Protein 6HKP (pdb70)

Structure (mmCIF, N/CA/C/O backbone):
data_6HKP
#
_entry.id   6HKP
#
_cell.length_a   86.020
_cell.length_b   86.020
_cell.length_c   148.508
_cell.angle_alpha   90.00
_cell.angle_beta   90.00
_cell.angle_gamma   90.00
#
_symmetry.space_group_name_H-M   'P 41 21 2'
#
loop_
_entity.id
_entity.type
_entity.pdbx_description
1 polymer 'Hypoxia-inducible factor 1-alpha inhibitor'
2 polymer 'Apoptosis-stimulating of p53 protein 2'
3 non-polymer 'SULFATE ION'
4 non-polymer GLYCEROL
5 non-polymer N-OXALYLGLYCINE
6 non-polymer 'ZINC ION'
7 water water
#
loop_
_atom_site.group_PDB
_atom_site.id
_atom_site.type_symbol
_atom_site.label_atom_id
_atom_site.label_alt_id
_atom_site.label_comp_id
_atom_site.label_asym_id
_atom_site.label_entity_id
_atom_site.label_seq_id
_atom_site.pdbx_PDB_ins_code
_atom_site.Cartn_x
_atom_site.Cartn_y
_atom_site.Cartn_z
_atom_site.occupancy
_atom_site.B_iso_or_equiv
_atom_site.auth_seq_id
_atom_site.auth_comp_id
_atom_site.auth_asym_id
_atom_site.auth_atom_id
_atom_site.pdbx_PDB_model_num
ATOM 1 N N . GLY A 1 13 ? 31.751 80.629 22.335 1.00 94.85 12 GLY A N 1
ATOM 2 C CA . GLY A 1 13 ? 30.381 80.291 22.676 1.00 96.55 12 GLY A CA 1
ATOM 3 C C . GLY A 1 13 ? 30.160 78.796 22.760 1.00 108.48 12 GLY A C 1
ATOM 4 O O . GLY A 1 13 ? 29.204 78.341 23.370 1.00 107.26 12 GLY A O 1
ATOM 5 N N . SER A 1 14 ? 31.048 78.028 22.142 1.00 127.32 13 SER A N 1
ATOM 6 C CA . SER A 1 14 ? 30.946 76.577 22.154 1.00 119.41 13 SER A CA 1
ATOM 7 C C . SER A 1 14 ? 31.085 76.043 23.562 1.00 116.07 13 SER A C 1
ATOM 8 O O . SER A 1 14 ? 30.356 75.148 23.970 1.00 112.06 13 SER A O 1
ATOM 11 N N . GLY A 1 15 ? 32.017 76.630 24.305 1.00 114.36 14 GLY A N 1
ATOM 12 C CA . GLY A 1 15 ? 32.304 76.233 25.668 1.00 114.64 14 GLY A CA 1
ATOM 13 C C . GLY A 1 15 ? 33.715 75.685 25.783 1.00 115.91 14 GLY A C 1
ATOM 14 O O . GLY A 1 15 ? 34.425 75.535 24.790 1.00 114.68 14 GLY A O 1
ATOM 15 N N . GLU A 1 16 ? 34.149 75.407 27.002 1.00 121.00 15 GLU A N 1
ATOM 16 C CA . GLU A 1 16 ? 35.481 74.857 27.179 1.00 120.04 15 GLU A CA 1
ATOM 17 C C . GLU A 1 16 ? 35.477 73.458 26.584 1.00 115.34 15 GLU A C 1
ATOM 18 O O . GLU A 1 16 ? 34.509 72.719 26.739 1.00 117.29 15 GLU A O 1
ATOM 20 N N . PRO A 1 17 ? 36.550 73.082 25.908 1.00 92.43 16 PRO A N 1
ATOM 21 C CA . PRO A 1 17 ? 36.601 71.749 25.316 1.00 88.89 16 PRO A CA 1
ATOM 22 C C . PRO A 1 17 ? 36.536 70.716 26.428 1.00 84.40 16 PRO A C 1
ATOM 23 O O . PRO A 1 17 ? 37.212 70.857 27.435 1.00 81.13 16 PRO A O 1
ATOM 27 N N . ARG A 1 18 ? 35.741 69.679 26.239 1.00 91.20 17 ARG A N 1
ATOM 28 C CA . ARG A 1 18 ? 35.600 68.655 27.259 1.00 92.78 17 ARG A CA 1
ATOM 29 C C . ARG A 1 18 ? 36.858 67.816 27.355 1.00 91.89 17 ARG A C 1
ATOM 30 O O . ARG A 1 18 ? 37.555 67.614 26.372 1.00 88.70 17 ARG A O 1
ATOM 32 N N . GLU A 1 19 ? 37.149 67.337 28.554 1.00 84.93 18 GLU A N 1
ATOM 33 C CA . GLU A 1 19 ? 38.341 66.509 28.763 1.00 91.14 18 GLU A CA 1
ATOM 34 C C . GLU A 1 19 ? 37.895 65.048 28.423 1.00 86.02 18 GLU A C 1
ATOM 35 O O . GLU A 1 19 ? 36.902 64.611 28.998 1.00 82.23 18 GLU A O 1
ATOM 41 N N . GLU A 1 20 ? 38.616 64.296 27.562 1.00 74.62 19 GLU A N 1
ATOM 42 C CA . GLU A 1 20 ? 38.219 62.897 27.200 1.00 70.68 19 GLU A CA 1
ATOM 43 C C . GLU A 1 20 ? 38.480 61.976 28.449 1.00 72.16 19 GLU A C 1
ATOM 44 O O . GLU A 1 20 ? 39.351 62.303 29.249 1.00 69.91 19 GLU A O 1
ATOM 47 N N . ALA A 1 21 ? 37.795 60.822 28.598 1.00 67.80 20 ALA A N 1
ATOM 48 C CA . ALA A 1 21 ? 37.973 59.946 29.813 1.00 69.92 20 ALA A CA 1
ATOM 49 C C . ALA A 1 21 ? 39.370 59.275 29.807 1.00 64.42 20 ALA A C 1
ATOM 50 O O . ALA A 1 21 ? 39.975 59.150 28.754 1.00 67.12 20 ALA A O 1
ATOM 52 N N . GLY A 1 22 ? 39.864 58.797 30.957 1.00 64.09 21 GLY A N 1
ATOM 53 C CA . GLY A 1 22 ? 41.185 58.200 31.044 1.00 63.37 21 GLY A CA 1
ATOM 54 C C . GLY A 1 22 ? 42.370 59.153 30.732 1.00 73.66 21 GLY A C 1
ATOM 55 O O . GLY A 1 2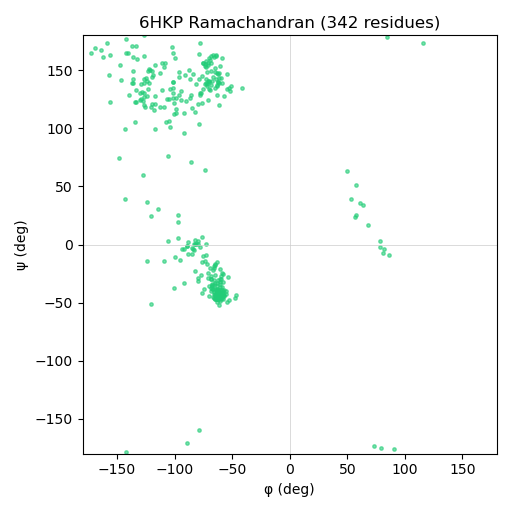2 ? 43.404 58.751 30.182 1.00 75.83 21 GLY A O 1
ATOM 56 N N . ALA A 1 23 ? 42.237 60.437 31.090 1.00 72.64 22 ALA A N 1
ATOM 57 C CA . ALA A 1 23 ? 43.276 61.439 30.870 1.00 72.98 22 ALA A CA 1
ATOM 58 C C . ALA A 1 23 ? 43.765 61.495 29.417 1.00 69.96 22 ALA A C 1
ATOM 59 O O . ALA A 1 23 ? 44.942 61.765 29.239 1.00 70.96 22 ALA A O 1
ATOM 61 N N . LEU A 1 24 ? 42.874 61.367 28.411 1.00 69.32 23 LEU A N 1
ATOM 62 C CA . LEU A 1 24 ? 43.241 61.421 26.946 1.00 74.47 23 LEU A CA 1
ATOM 63 C C . LEU A 1 24 ? 43.429 62.911 26.422 1.00 79.27 23 LEU A C 1
ATOM 64 O O . LEU A 1 24 ? 43.590 63.080 25.212 1.00 74.83 23 LEU A O 1
ATOM 69 N N . GLY A 1 25 ? 43.331 63.962 27.264 1.00 85.24 24 GLY A N 1
ATOM 70 C CA . GLY A 1 25 ? 43.524 65.339 26.860 1.00 78.25 24 GLY A CA 1
ATOM 71 C C . GLY A 1 25 ? 42.249 65.929 26.275 1.00 81.43 24 GLY A C 1
ATOM 72 O O . GLY A 1 25 ? 41.226 65.252 26.196 1.00 71.49 24 GLY A O 1
ATOM 73 N N . PRO A 1 26 ? 42.292 67.199 25.887 1.00 77.97 25 PRO A N 1
ATOM 74 C CA . PRO A 1 26 ? 41.118 67.831 25.314 1.00 72.18 25 PRO A CA 1
ATOM 75 C C . PRO A 1 26 ? 40.799 67.149 23.995 1.00 71.05 25 PRO A C 1
ATOM 76 O O . PRO A 1 26 ? 41.663 66.893 23.173 1.00 70.82 25 PRO A O 1
ATOM 80 N N . ALA A 1 27 ? 39.531 66.858 23.822 1.00 69.15 26 ALA A N 1
ATOM 81 C CA . ALA A 1 27 ? 39.045 66.261 22.585 1.00 79.25 26 ALA A CA 1
ATOM 82 C C . ALA A 1 27 ? 39.317 67.161 21.387 1.00 78.05 26 ALA A C 1
ATOM 83 O O . ALA A 1 27 ? 39.558 66.668 20.279 1.00 72.07 26 ALA A O 1
ATOM 85 N N . TRP A 1 28 ? 39.294 68.474 21.590 1.00 61.61 27 TRP A N 1
ATOM 86 C CA . TRP A 1 28 ? 39.546 69.431 20.524 1.00 59.29 27 TRP A CA 1
ATOM 87 C C . TRP A 1 28 ? 39.972 70.739 21.178 1.00 56.72 27 TRP A C 1
ATOM 88 O O . TRP A 1 28 ? 39.942 70.875 22.402 1.00 55.81 27 TRP A O 1
ATOM 99 N N . ASP A 1 29 ? 40.372 71.702 20.353 1.00 59.21 28 ASP A N 1
ATOM 100 C CA . ASP A 1 29 ? 40.711 73.021 20.865 1.00 67.88 28 ASP A CA 1
ATOM 101 C C . ASP A 1 29 ? 40.188 74.083 19.910 1.00 68.10 28 ASP A C 1
ATOM 102 O O . ASP A 1 29 ? 39.833 73.802 18.762 1.00 66.29 28 ASP A O 1
ATOM 107 N N . GLU A 1 30 ? 40.149 75.321 20.409 1.00 70.96 29 GLU A N 1
ATOM 108 C CA . GLU A 1 30 ? 39.503 76.407 19.678 1.00 71.03 29 GLU A CA 1
ATOM 109 C C . GLU A 1 30 ? 40.143 76.643 18.318 1.00 67.44 29 GLU A C 1
ATOM 110 O O . GLU A 1 30 ? 39.474 77.124 17.397 1.00 62.14 29 GLU A O 1
ATOM 113 N N . SER A 1 31 ? 41.428 76.317 18.166 1.00 63.48 30 SER A N 1
ATOM 114 C CA . SER A 1 31 ? 42.107 76.563 16.899 1.00 62.69 30 SER A CA 1
ATOM 115 C C . SER A 1 31 ? 41.503 75.755 15.761 1.00 62.74 30 SER A C 1
ATOM 116 O O . SER A 1 31 ? 41.767 76.055 14.594 1.00 61.55 30 SER A O 1
ATOM 119 N N . GLN A 1 32 ? 40.701 74.742 16.071 1.00 57.63 31 GLN A N 1
ATOM 120 C CA . GLN A 1 32 ? 40.029 73.946 15.054 1.00 53.15 31 GLN A CA 1
ATOM 121 C C . GLN A 1 32 ? 38.676 74.521 14.653 1.00 55.87 31 GLN A C 1
ATOM 122 O O . GLN A 1 32 ? 37.984 73.912 13.832 1.00 52.01 31 GLN A O 1
ATOM 128 N N . LEU A 1 33 ? 38.285 75.662 15.213 1.00 58.41 32 LEU A N 1
ATOM 129 C CA . LEU A 1 33 ? 37.012 76.300 14.908 1.00 51.71 32 LEU A CA 1
ATOM 130 C C . LEU A 1 33 ? 37.231 77.461 13.945 1.00 51.64 32 LEU A C 1
ATOM 131 O O . LEU A 1 33 ? 38.206 78.206 14.068 1.00 53.82 32 LEU A O 1
ATOM 136 N N . ARG A 1 34 ? 36.325 77.605 12.986 1.00 54.54 33 ARG A N 1
ATOM 137 C CA . ARG A 1 34 ? 36.385 78.722 12.060 1.00 54.07 33 ARG A CA 1
ATOM 138 C C . ARG A 1 34 ? 35.951 80.010 12.760 1.00 50.58 33 ARG A C 1
ATOM 139 O O . ARG A 1 34 ? 35.226 79.995 13.760 1.00 55.69 33 ARG A O 1
ATOM 147 N N . SER A 1 35 ? 36.420 81.136 12.231 1.00 50.00 34 SER A N 1
ATOM 148 C CA . SER A 1 35 ? 36.202 82.442 12.840 1.00 49.66 34 SER A CA 1
ATOM 149 C C . SER A 1 35 ? 35.080 83.170 12.107 1.00 50.98 34 SER A C 1
ATOM 150 O O . SER A 1 35 ? 35.097 83.257 10.875 1.00 57.95 34 SER A O 1
ATOM 152 N N . TYR A 1 36 ? 34.115 83.694 12.863 1.00 54.41 35 TYR A N 1
ATOM 153 C CA . TYR A 1 36 ? 32.943 84.345 12.292 1.00 51.54 35 TYR A CA 1
ATOM 154 C C . TYR A 1 36 ? 32.687 85.666 13.005 1.00 56.29 35 TYR A C 1
ATOM 155 O O . TYR A 1 36 ? 33.305 85.985 14.024 1.00 56.68 35 TYR A O 1
ATOM 164 N N . SER A 1 37 ? 31.757 86.443 12.453 1.00 56.56 36 SER A N 1
ATOM 165 C CA . SER A 1 37 ? 31.572 87.836 12.843 1.00 60.58 36 SER A CA 1
ATOM 166 C C . SER A 1 37 ? 30.553 88.034 13.956 1.00 54.08 36 SER A C 1
ATOM 167 O O . SER A 1 37 ? 30.367 89.166 14.407 1.00 58.52 36 SER A O 1
ATOM 170 N N . PHE A 1 38 ? 29.887 86.982 14.408 1.00 47.49 37 PHE A N 1
ATOM 171 C CA . PHE A 1 38 ? 28.785 87.138 15.342 1.00 44.50 37 PHE A CA 1
ATOM 172 C C . PHE A 1 38 ? 29.093 86.460 16.670 1.00 54.73 37 PHE A C 1
ATOM 173 O O . PHE A 1 38 ? 29.875 85.509 16.720 1.00 53.17 37 PHE A O 1
ATOM 181 N N . PRO A 1 39 ? 28.486 86.918 17.758 1.00 50.13 38 PRO A N 1
ATOM 182 C CA . PRO A 1 39 ? 28.642 86.231 19.042 1.00 47.10 38 PRO A CA 1
ATOM 183 C C . PRO A 1 39 ? 27.745 85.003 19.118 1.00 47.47 38 PRO A C 1
ATOM 184 O O . PRO A 1 39 ? 26.813 84.824 18.329 1.00 45.71 38 PRO A O 1
ATOM 188 N N . THR A 1 40 ? 28.055 84.142 20.089 1.00 52.59 39 THR A N 1
ATOM 189 C CA . THR A 1 40 ? 27.235 82.978 20.381 1.00 46.62 39 THR A CA 1
ATOM 190 C C . THR A 1 40 ? 27.206 82.757 21.884 1.00 48.90 39 THR A C 1
ATOM 191 O O . THR A 1 40 ? 28.002 83.324 22.638 1.00 48.73 39 THR A O 1
ATOM 195 N N . ARG A 1 41 ? 26.265 81.932 22.308 1.00 46.92 40 ARG A N 1
ATOM 196 C CA . ARG A 1 41 ? 26.232 81.411 23.662 1.00 43.98 40 ARG A CA 1
ATOM 197 C C . ARG A 1 41 ? 26.007 79.912 23.574 1.00 43.20 40 ARG A C 1
ATOM 198 O O . ARG A 1 41 ? 25.541 79.411 22.547 1.00 41.55 40 ARG A O 1
ATOM 206 N N . PRO A 1 42 ? 26.346 79.166 24.620 1.00 44.36 41 PRO A N 1
ATOM 207 C CA . PRO A 1 42 ? 26.393 77.706 24.481 1.00 43.86 41 PRO A CA 1
ATOM 208 C C . PRO A 1 42 ? 25.021 77.060 24.533 1.00 43.60 41 PRO A C 1
ATOM 209 O O . PRO A 1 42 ? 24.142 77.470 25.293 1.00 47.56 41 PRO A O 1
ATOM 213 N N . ILE A 1 43 ? 24.850 76.027 23.719 1.00 40.94 42 ILE A N 1
ATOM 214 C CA . ILE A 1 43 ? 23.699 75.130 23.885 1.00 40.34 42 ILE A CA 1
ATOM 215 C C . ILE A 1 43 ? 23.917 74.285 25.134 1.00 49.37 42 ILE A C 1
ATOM 216 O O . ILE A 1 43 ? 25.034 73.777 25.341 1.00 46.81 42 ILE A O 1
ATOM 221 N N . PRO A 1 44 ? 22.900 74.115 25.948 1.00 46.24 43 PRO A N 1
ATOM 222 C CA . PRO A 1 44 ? 23.078 73.343 27.169 1.00 42.66 43 PRO A CA 1
ATOM 223 C C . PRO A 1 44 ? 23.468 71.848 26.876 1.00 43.93 43 PRO A C 1
ATOM 224 O O . PRO A 1 44 ? 22.796 71.332 25.993 1.00 42.42 43 PRO A O 1
ATOM 228 N N . ARG A 1 45 ? 24.376 71.234 27.628 1.00 43.09 44 ARG A N 1
ATOM 229 C CA . ARG A 1 45 ? 24.698 69.822 27.489 1.00 43.96 44 ARG A CA 1
ATOM 230 C C . ARG A 1 45 ? 24.109 69.213 28.750 1.00 47.68 44 ARG A C 1
ATOM 231 O O . ARG A 1 45 ? 24.527 69.532 29.845 1.00 45.41 44 ARG A O 1
ATOM 239 N N . LEU A 1 46 ? 23.156 68.317 28.580 1.00 41.92 45 LEU A N 1
ATOM 240 C CA . LEU A 1 46 ? 22.415 67.687 29.695 1.00 42.07 45 LEU A CA 1
ATOM 241 C C . LEU A 1 46 ? 22.225 66.176 29.539 1.00 42.48 45 LEU A C 1
ATOM 242 O O . LEU A 1 46 ? 22.380 65.625 28.469 1.00 40.39 45 LEU A O 1
ATOM 247 N N . SER A 1 47 ? 21.931 65.551 30.654 1.00 42.78 46 SER A N 1
ATOM 248 C CA . SER A 1 47 ? 21.531 64.153 30.634 1.00 46.64 46 SER A CA 1
ATOM 249 C C . SER A 1 47 ? 20.093 64.016 30.159 1.00 46.31 46 SER A C 1
ATOM 250 O O . SER A 1 47 ? 19.241 64.855 30.464 1.00 48.03 46 SER A O 1
ATOM 253 N N . GLN A 1 48 ? 19.816 62.938 29.424 1.00 52.80 47 GLN A N 1
ATOM 254 C CA . GLN A 1 48 ? 18.448 62.683 28.992 1.00 48.54 47 GLN A CA 1
ATOM 255 C C . GLN A 1 48 ? 17.510 62.507 30.179 1.00 47.62 47 GLN A C 1
ATOM 256 O O . GLN A 1 48 ? 16.298 62.694 30.031 1.00 57.00 47 GLN A O 1
ATOM 262 N N . SER A 1 49 ? 18.045 62.179 31.354 1.00 47.90 48 SER A N 1
ATOM 263 C CA . SER A 1 49 ? 17.240 62.074 32.565 1.00 51.29 48 SER A CA 1
ATOM 264 C C . SER A 1 49 ? 17.018 63.415 33.244 1.00 55.09 48 SER A C 1
ATOM 265 O O . SER A 1 49 ? 16.288 63.475 34.240 1.00 57.09 48 SER A O 1
ATOM 268 N N . ASP A 1 50 ? 17.630 64.480 32.749 1.00 54.46 49 ASP A N 1
ATOM 269 C CA . ASP A 1 50 ? 17.491 65.783 33.382 1.00 54.09 49 ASP A CA 1
ATOM 270 C C . ASP A 1 50 ? 16.166 66.415 32.968 1.00 54.27 49 ASP A C 1
ATOM 271 O O . ASP A 1 50 ? 15.944 66.622 31.771 1.00 53.89 49 ASP A O 1
ATOM 276 N N . PRO A 1 51 ? 15.271 66.747 33.906 1.00 52.74 50 PRO A N 1
ATOM 277 C CA . PRO A 1 51 ? 13.982 67.333 33.498 1.00 55.78 50 PRO A CA 1
ATOM 278 C C . PRO A 1 51 ? 14.129 68.617 32.707 1.00 51.69 50 PRO A C 1
ATOM 279 O O . PRO A 1 51 ? 13.225 68.954 31.931 1.00 56.41 50 PRO A O 1
ATOM 283 N N . ARG A 1 52 ? 15.237 69.343 32.870 1.00 53.32 51 ARG A N 1
ATOM 284 C CA . ARG A 1 52 ? 15.472 70.522 32.047 1.00 54.13 51 ARG A CA 1
ATOM 285 C C . ARG A 1 52 ? 15.610 70.145 30.580 1.00 54.03 51 ARG A C 1
ATOM 286 O O . ARG A 1 52 ? 15.196 70.908 29.700 1.00 46.49 51 ARG A O 1
ATOM 294 N N . ALA A 1 53 ? 16.174 68.970 30.291 1.00 45.98 52 ALA A N 1
ATOM 295 C CA . ALA A 1 53 ? 16.299 68.543 28.901 1.00 40.08 52 ALA A CA 1
ATOM 296 C C . ALA A 1 53 ? 14.931 68.317 28.271 1.00 51.42 52 ALA A C 1
ATOM 297 O O . ALA A 1 53 ? 14.688 68.747 27.140 1.00 45.84 52 ALA A O 1
ATOM 299 N N . GLU A 1 54 ? 14.093 67.612 29.011 1.00 47.59 53 GLU A N 1
ATOM 300 C CA . GLU A 1 54 ? 12.705 67.389 28.571 1.00 55.92 53 GLU A CA 1
ATOM 301 C C . GLU A 1 54 ? 12.002 68.792 28.457 1.00 46.86 53 GLU A C 1
ATOM 302 O O . GLU A 1 54 ? 11.216 69.003 27.557 1.00 55.75 53 GLU A O 1
ATOM 308 N N . GLU A 1 55 ? 12.208 69.720 29.404 1.00 49.73 54 GLU A N 1
ATOM 309 C CA . GLU A 1 55 ? 11.579 71.073 29.252 1.00 57.96 54 GLU A CA 1
ATOM 310 C C . GLU A 1 55 ? 12.077 71.751 27.905 1.00 58.82 54 GLU A C 1
ATOM 311 O O . GLU A 1 55 ? 11.270 72.292 27.145 1.00 53.22 54 GLU A O 1
ATOM 317 N N . LEU A 1 56 ? 13.388 71.720 27.594 1.00 51.72 55 LEU A N 1
ATOM 318 C CA . LEU A 1 56 ? 13.879 72.369 26.326 1.00 47.56 55 LEU A CA 1
ATOM 319 C C . LEU A 1 56 ? 13.256 71.668 25.044 1.00 43.36 55 LEU A C 1
ATOM 320 O O . LEU A 1 56 ? 12.755 72.332 24.131 1.00 46.31 55 LEU A O 1
ATOM 325 N N . ILE A 1 57 ? 13.264 70.327 24.978 1.00 44.98 56 ILE A N 1
ATOM 326 C CA . ILE A 1 57 ? 12.695 69.635 23.771 1.00 44.55 56 ILE A CA 1
ATOM 327 C C . ILE A 1 57 ? 11.151 69.976 23.664 1.00 52.18 56 ILE A C 1
ATOM 328 O O . ILE A 1 57 ? 10.631 70.272 22.591 1.00 47.33 56 ILE A O 1
ATOM 333 N N . GLU A 1 58 ? 10.407 69.931 24.780 1.00 49.84 57 GLU A N 1
ATOM 334 C CA . GLU A 1 58 ? 8.953 70.311 24.762 1.00 53.17 57 GLU A CA 1
ATOM 335 C C . GLU A 1 58 ? 8.752 71.800 24.245 1.00 53.46 57 GLU A C 1
ATOM 336 O O . GLU A 1 58 ? 7.796 72.055 23.497 1.00 53.02 57 GLU A O 1
ATOM 342 N N . ASN A 1 59 ? 9.629 72.753 24.640 1.00 49.31 58 ASN A N 1
ATOM 343 C CA . ASN A 1 59 ? 9.557 74.194 24.212 1.00 45.46 58 ASN A CA 1
ATOM 344 C C . ASN A 1 59 ? 10.205 74.364 22.829 1.00 40.26 58 ASN A C 1
ATOM 345 O O . ASN A 1 59 ? 10.375 75.478 22.373 1.00 44.53 58 ASN A O 1
ATOM 350 N N . GLU A 1 60 ? 10.644 73.278 22.202 1.00 42.48 59 GLU A N 1
ATOM 351 C CA . GLU A 1 60 ? 11.267 73.390 20.886 1.00 45.58 59 GLU A CA 1
ATOM 352 C C . GLU A 1 60 ? 12.468 74.329 20.933 1.00 42.57 59 GLU A C 1
ATOM 353 O O . GLU A 1 60 ? 12.601 75.267 20.142 1.00 42.26 59 GLU A O 1
ATOM 359 N N . GLU A 1 61 ? 13.347 74.069 21.895 1.00 40.39 60 GLU A N 1
ATOM 360 C CA . GLU A 1 61 ? 14.638 74.723 21.988 1.00 41.26 60 GLU A CA 1
ATOM 361 C C . GLU A 1 61 ? 15.739 73.677 21.943 1.00 41.80 60 GLU A C 1
ATOM 362 O O . GLU A 1 61 ? 15.544 72.552 22.408 1.00 39.13 60 GLU A O 1
ATOM 368 N N . PRO A 1 62 ? 16.909 74.020 21.417 1.00 39.75 61 PRO A N 1
ATOM 369 C CA . PRO A 1 62 ? 17.960 73.011 21.258 1.00 36.08 61 PRO A CA 1
ATOM 370 C C . PRO A 1 62 ? 18.598 72.595 22.576 1.00 36.05 61 PRO A C 1
ATOM 371 O O . PRO A 1 62 ? 18.657 73.351 23.552 1.00 34.50 61 PRO A O 1
ATOM 375 N N . VAL A 1 63 ? 19.093 71.361 22.580 1.00 37.55 62 VAL A N 1
ATOM 376 C CA . VAL A 1 63 ? 19.784 70.795 23.727 1.00 39.81 62 VAL A CA 1
ATOM 377 C C . VAL A 1 63 ? 20.675 69.674 23.211 1.00 35.96 62 VAL A C 1
ATOM 378 O O . VAL A 1 63 ? 20.331 68.985 22.246 1.00 37.14 62 VAL A O 1
ATOM 382 N N . VAL A 1 64 ? 21.833 69.507 23.846 1.00 36.54 63 VAL A N 1
ATOM 383 C CA . VAL A 1 64 ? 22.702 68.367 23.581 1.00 40.24 63 VAL A CA 1
ATOM 384 C C . VAL A 1 64 ? 22.484 67.358 24.699 1.00 34.65 63 VAL A C 1
ATOM 385 O O . VAL A 1 64 ? 22.676 67.674 25.879 1.00 37.15 63 VAL A O 1
ATOM 389 N N . LEU A 1 65 ? 22.075 66.151 24.318 1.00 39.62 64 LEU A N 1
ATOM 390 C CA . LEU A 1 65 ? 21.905 65.036 25.235 1.00 42.03 64 LEU A CA 1
ATOM 391 C C . LEU A 1 65 ? 23.140 64.155 25.156 1.00 38.37 64 LEU A C 1
ATOM 392 O O . LEU A 1 65 ? 23.527 63.723 24.066 1.00 38.52 64 LEU A O 1
ATOM 397 N N . THR A 1 66 ? 23.753 63.894 26.305 1.00 42.44 65 THR A N 1
ATOM 398 C CA . THR A 1 66 ? 25.060 63.265 26.355 1.00 42.13 65 THR A CA 1
ATOM 399 C C . THR A 1 66 ? 25.006 61.759 26.553 1.00 38.62 65 THR A C 1
ATOM 400 O O . THR A 1 66 ? 26.029 61.105 26.361 1.00 38.90 65 THR A O 1
ATOM 404 N N . ASP A 1 67 ? 23.857 61.199 26.929 1.00 36.55 66 ASP A N 1
ATOM 405 C CA . ASP A 1 67 ? 23.798 59.814 27.392 1.00 36.06 66 ASP A CA 1
ATOM 406 C C . ASP A 1 67 ? 22.530 59.120 26.923 1.00 41.19 66 ASP A C 1
ATOM 407 O O . ASP A 1 67 ? 21.921 58.345 27.668 1.00 46.15 66 ASP A O 1
ATOM 412 N N . THR A 1 68 ? 22.105 59.379 25.686 1.00 35.34 67 THR A N 1
ATOM 413 C CA . THR A 1 68 ? 20.924 58.695 25.169 1.00 38.11 67 THR A CA 1
ATOM 414 C C . THR A 1 68 ? 21.230 57.265 24.752 1.00 38.51 67 THR A C 1
ATOM 415 O O . THR A 1 68 ? 20.319 56.428 24.735 1.00 41.12 67 THR A O 1
ATOM 419 N N . ASN A 1 69 ? 22.479 56.967 24.390 1.00 37.42 68 ASN A N 1
ATOM 420 C CA . ASN A 1 69 ? 22.815 55.696 23.744 1.00 40.99 68 ASN A CA 1
ATOM 421 C C . ASN A 1 69 ? 22.016 55.496 22.463 1.00 43.09 68 ASN A C 1
ATOM 422 O O . ASN A 1 69 ? 21.782 54.366 22.029 1.00 39.72 68 ASN A O 1
ATOM 427 N N . LEU A 1 70 ? 21.592 56.600 21.847 1.00 40.19 69 LEU A N 1
ATOM 428 C CA . LEU A 1 70 ? 20.704 56.524 20.688 1.00 33.91 69 LEU A CA 1
ATOM 429 C C . LEU A 1 70 ? 21.313 55.696 19.566 1.00 39.60 69 LEU A C 1
ATOM 430 O O . LEU A 1 70 ? 20.623 54.876 18.947 1.00 40.55 69 LEU A O 1
ATOM 435 N N . VAL A 1 71 ? 22.603 55.886 19.289 1.00 34.38 70 VAL A N 1
ATOM 436 C CA . VAL A 1 71 ? 23.253 55.136 18.215 1.00 40.67 70 VAL A CA 1
ATOM 437 C C . VAL A 1 71 ? 24.463 54.405 18.775 1.00 39.73 70 VAL A C 1
ATOM 438 O O . VAL A 1 71 ? 25.491 54.265 18.101 1.00 40.74 70 VAL A O 1
ATOM 442 N N . TYR A 1 72 ? 24.340 53.914 20.005 1.00 37.77 71 TYR A N 1
ATOM 443 C CA . TYR A 1 72 ? 25.461 53.234 20.649 1.00 38.12 71 TYR A CA 1
ATOM 444 C C . TYR A 1 72 ? 26.120 52.192 19.751 1.00 42.03 71 TYR A C 1
ATOM 445 O O . TYR A 1 72 ? 27.358 52.178 19.673 1.00 39.16 71 TYR A O 1
ATOM 454 N N . PRO A 1 73 ? 25.388 51.318 19.050 1.00 43.49 72 PRO A N 1
ATOM 455 C CA . PRO A 1 73 ? 26.062 50.298 18.222 1.00 49.40 72 PRO A CA 1
ATOM 456 C C . PRO A 1 73 ? 26.844 50.870 17.049 1.00 48.37 72 PRO A C 1
ATOM 457 O O . PRO A 1 73 ? 27.716 50.176 16.514 1.00 48.87 72 PRO A O 1
ATOM 461 N N . ALA A 1 74 ? 26.553 52.093 16.619 1.00 46.78 73 ALA A N 1
ATOM 462 C CA . ALA A 1 74 ? 27.259 52.711 15.507 1.00 41.23 73 ALA A CA 1
ATOM 463 C C . ALA A 1 74 ? 28.549 53.408 15.925 1.00 44.34 73 ALA A C 1
ATOM 464 O O . ALA A 1 74 ? 29.308 53.847 15.054 1.00 44.44 73 ALA A O 1
ATOM 466 N N . LEU A 1 75 ? 28.817 53.533 17.227 1.00 43.35 74 LEU A N 1
ATOM 467 C CA . LEU A 1 75 ? 30.037 54.208 17.658 1.00 41.42 74 LEU A CA 1
ATOM 468 C C . LEU A 1 75 ? 31.293 53.454 17.254 1.00 52.63 74 LEU A C 1
ATOM 469 O O . LEU A 1 75 ? 32.375 54.049 17.244 1.00 45.05 74 LEU A O 1
ATOM 474 N N . LYS A 1 76 ? 31.180 52.168 16.923 1.00 54.24 75 LYS A N 1
ATOM 475 C CA . LYS A 1 76 ? 32.307 51.431 16.367 1.00 45.61 75 LYS A CA 1
ATOM 476 C C . LYS A 1 76 ? 32.463 51.631 14.865 1.00 46.80 75 LYS A C 1
ATOM 477 O O . LYS A 1 76 ? 33.384 51.056 14.276 1.00 50.44 75 LYS A O 1
ATOM 483 N N . TRP A 1 77 ? 31.600 52.422 14.234 1.00 50.73 76 TRP A N 1
ATOM 484 C CA . TRP A 1 77 ? 31.670 52.599 12.791 1.00 53.25 76 TRP A CA 1
ATOM 485 C C . TRP A 1 77 ? 32.910 53.391 12.400 1.00 60.21 76 TRP A C 1
ATOM 486 O O . TRP A 1 77 ? 33.217 54.430 12.993 1.00 58.95 76 TRP A O 1
ATOM 497 N N . ASP A 1 78 ? 33.618 52.887 11.394 1.00 63.60 77 ASP A N 1
ATOM 498 C CA . ASP A 1 78 ? 34.633 53.636 10.674 1.00 58.90 77 ASP A CA 1
ATOM 499 C C . ASP A 1 78 ? 34.527 53.240 9.207 1.00 55.85 77 ASP A C 1
ATOM 500 O O . ASP A 1 78 ? 33.658 52.453 8.821 1.00 62.02 77 ASP A O 1
ATOM 505 N N . LEU A 1 79 ? 35.408 53.796 8.374 1.00 62.39 78 LEU A N 1
ATOM 506 C CA . LEU A 1 79 ? 35.303 53.549 6.938 1.00 55.65 78 LEU A CA 1
ATOM 507 C C . LEU A 1 79 ? 35.519 52.077 6.612 1.00 60.20 78 LEU A C 1
ATOM 508 O O . LEU A 1 79 ? 34.838 51.521 5.742 1.00 59.38 78 LEU A O 1
ATOM 513 N N . GLU A 1 80 ? 36.456 51.422 7.298 1.00 65.19 79 GLU A N 1
ATOM 514 C CA . GLU A 1 80 ? 36.700 50.007 7.035 1.00 67.25 79 GLU A CA 1
ATOM 515 C C . GLU A 1 80 ? 35.458 49.176 7.335 1.00 61.43 79 GLU A C 1
ATOM 516 O O . GLU A 1 80 ? 35.009 48.380 6.502 1.00 65.67 79 GLU A O 1
ATOM 522 N N . TYR A 1 81 ? 34.895 49.344 8.531 1.00 62.61 80 TYR A N 1
ATOM 523 C CA . TYR A 1 81 ? 33.714 48.583 8.922 1.00 60.05 80 TYR A CA 1
ATOM 524 C C . TYR A 1 81 ? 32.547 48.848 7.977 1.00 57.21 80 TYR A C 1
ATOM 525 O O . TYR A 1 81 ? 31.860 47.917 7.543 1.00 56.91 80 TYR A O 1
ATOM 534 N N . LEU A 1 82 ? 32.303 50.118 7.646 1.00 57.49 81 LEU A N 1
ATOM 535 C CA . LEU A 1 82 ? 31.167 50.451 6.791 1.00 53.29 81 LEU A CA 1
ATOM 536 C C . LEU A 1 82 ? 31.331 49.851 5.398 1.00 58.23 81 LEU A C 1
ATOM 537 O O . LEU A 1 82 ? 30.400 49.244 4.856 1.00 58.62 81 LEU A O 1
ATOM 542 N N . GLN A 1 83 ? 32.511 50.012 4.799 1.00 59.50 82 GLN A N 1
ATOM 543 C CA . GLN A 1 83 ? 32.750 49.436 3.478 1.00 62.89 82 GLN A CA 1
ATOM 544 C C . GLN A 1 83 ? 32.529 47.931 3.486 1.00 65.61 82 GLN A C 1
ATOM 545 O O . GLN A 1 83 ? 31.981 47.371 2.531 1.00 67.32 82 GLN A O 1
ATOM 551 N N . GLU A 1 84 ? 32.943 47.260 4.558 1.00 73.20 83 GLU A N 1
ATOM 552 C CA . GLU A 1 84 ? 32.777 45.814 4.638 1.00 66.31 83 GLU A CA 1
ATOM 553 C C . GLU A 1 84 ? 31.311 45.413 4.751 1.00 62.47 83 GLU A C 1
ATOM 554 O O . GLU A 1 84 ? 30.933 44.335 4.279 1.00 65.91 83 GLU A O 1
ATOM 560 N N . ASN A 1 85 ? 30.470 46.261 5.357 1.00 65.48 84 ASN A N 1
ATOM 561 C CA . ASN A 1 85 ? 29.141 45.839 5.778 1.00 55.46 84 ASN A CA 1
ATOM 562 C C . ASN A 1 85 ? 27.982 46.660 5.236 1.00 63.79 84 ASN A C 1
ATOM 563 O O . ASN A 1 85 ? 26.836 46.208 5.345 1.00 60.59 84 ASN A O 1
ATOM 568 N N . ILE A 1 86 ? 28.219 47.848 4.672 1.00 56.65 85 ILE A N 1
ATOM 569 C CA . ILE A 1 86 ? 27.095 48.722 4.333 1.00 57.74 85 ILE A CA 1
ATOM 570 C C . ILE A 1 86 ? 26.412 48.323 3.038 1.00 64.32 85 ILE A C 1
ATOM 571 O O . ILE A 1 86 ? 25.447 48.984 2.629 1.00 76.75 85 ILE A O 1
ATOM 576 N N . GLY A 1 87 ? 26.871 47.270 2.379 1.00 66.08 86 GLY A N 1
ATOM 577 C CA . GLY A 1 87 ? 26.213 46.800 1.178 1.00 68.45 86 GLY A CA 1
ATOM 578 C C . GLY A 1 87 ? 26.774 47.429 -0.079 1.00 67.23 86 GLY A C 1
ATOM 579 O O . GLY A 1 87 ? 27.737 48.204 -0.067 1.00 63.39 86 GLY A O 1
ATOM 580 N N . ASN A 1 88 ? 26.133 47.089 -1.196 1.00 65.04 87 ASN A N 1
ATOM 581 C CA . ASN A 1 88 ? 26.582 47.512 -2.516 1.00 69.40 87 ASN A CA 1
ATOM 582 C C . ASN A 1 88 ? 25.580 48.451 -3.180 1.00 69.50 87 ASN A C 1
ATOM 583 O O . ASN A 1 88 ? 25.455 48.472 -4.405 1.00 71.78 87 ASN A O 1
ATOM 588 N N . GLY A 1 89 ? 24.853 49.224 -2.382 1.00 64.48 88 GLY A N 1
ATOM 589 C CA . GLY A 1 89 ? 23.974 50.236 -2.924 1.00 70.18 88 GLY A CA 1
ATOM 590 C C . GLY A 1 89 ? 24.733 51.477 -3.356 1.00 71.09 88 GLY A C 1
ATOM 591 O O . GLY A 1 89 ? 25.935 51.616 -3.132 1.00 71.28 88 GLY A O 1
ATOM 592 N N . ASP A 1 90 ? 24.004 52.390 -3.992 1.00 67.35 89 ASP A N 1
ATOM 593 C CA . ASP A 1 90 ? 24.563 53.661 -4.431 1.00 70.72 89 ASP A CA 1
ATOM 594 C C . ASP A 1 90 ? 24.482 54.684 -3.305 1.00 66.82 89 ASP A C 1
ATOM 595 O O . ASP A 1 90 ? 23.506 54.719 -2.549 1.00 67.94 89 ASP A O 1
ATOM 600 N N . PHE A 1 91 ? 25.515 55.517 -3.201 1.00 60.60 90 PHE A N 1
ATOM 601 C CA . PHE A 1 91 ? 25.591 56.570 -2.196 1.00 56.84 90 PHE A CA 1
ATOM 602 C C . PHE A 1 91 ? 25.772 57.911 -2.889 1.00 60.03 90 PHE A C 1
ATOM 603 O O . PHE A 1 91 ? 26.601 58.038 -3.798 1.00 56.32 90 PHE A O 1
ATOM 611 N N . SER A 1 92 ? 24.994 58.904 -2.467 1.00 58.23 91 SER A N 1
ATOM 612 C CA . SER A 1 92 ? 25.144 60.259 -2.980 1.00 62.58 91 SER A CA 1
ATOM 613 C C . SER A 1 92 ? 26.373 60.892 -2.341 1.00 53.81 91 SER A C 1
ATOM 614 O O . SER A 1 92 ? 26.471 60.964 -1.113 1.00 53.01 91 SER A O 1
ATOM 617 N N . VAL A 1 93 ? 27.313 61.307 -3.174 1.00 57.07 92 VAL A N 1
ATOM 618 C CA . VAL A 1 93 ? 28.517 61.953 -2.708 1.00 55.45 92 VAL A CA 1
ATOM 619 C C . VAL A 1 93 ? 28.654 63.299 -3.388 1.00 67.75 92 VAL A C 1
ATOM 620 O O . VAL A 1 93 ? 28.635 63.392 -4.608 1.00 64.85 92 VAL A O 1
ATOM 624 N N . TYR A 1 94 ? 28.836 64.335 -2.587 1.00 64.25 93 TYR A N 1
ATOM 625 C CA . TYR A 1 94 ? 28.963 65.681 -3.099 1.00 63.28 93 TYR A CA 1
ATOM 626 C C . TYR A 1 94 ? 30.415 66.094 -3.114 1.00 64.48 93 TYR A C 1
ATOM 627 O O . TYR A 1 94 ? 31.173 65.759 -2.221 1.00 61.47 93 TYR A O 1
ATOM 636 N N . SER A 1 95 ? 30.805 66.781 -4.171 1.00 70.48 94 SER A N 1
ATOM 637 C CA . SER A 1 95 ? 32.176 67.199 -4.332 1.00 73.26 94 SER A CA 1
ATOM 638 C C . SER A 1 95 ? 32.241 68.689 -4.520 1.00 75.81 94 SER A C 1
ATOM 639 O O . SER A 1 95 ? 31.394 69.263 -5.179 1.00 77.81 94 SER A O 1
ATOM 642 N N . ALA A 1 96 ? 33.236 69.319 -3.919 1.00 66.15 95 ALA A N 1
ATOM 643 C CA . ALA A 1 96 ? 33.380 70.753 -4.051 1.00 67.58 95 ALA A CA 1
ATOM 644 C C . ALA A 1 96 ? 34.811 71.249 -4.028 1.00 73.57 95 ALA A C 1
ATOM 645 O O . ALA A 1 96 ? 35.699 70.617 -3.485 1.00 63.57 95 ALA A O 1
ATOM 647 N N . SER A 1 97 ? 35.007 72.398 -4.649 1.00 81.70 96 SER A N 1
ATOM 648 C CA . SER A 1 97 ? 36.280 73.088 -4.663 1.00 86.41 96 SER A CA 1
ATOM 649 C C . SER A 1 97 ? 36.530 73.726 -3.310 1.00 84.97 96 SER A C 1
ATOM 650 O O . SER A 1 97 ? 37.650 73.796 -2.837 1.00 89.83 96 SER A O 1
ATOM 653 N N . THR A 1 98 ? 35.455 74.240 -2.729 1.00 70.03 97 THR A N 1
ATOM 654 C CA . THR A 1 98 ? 35.467 74.938 -1.451 1.00 62.08 97 THR A CA 1
ATOM 655 C C . THR A 1 98 ? 34.980 74.103 -0.283 1.00 56.80 97 THR A C 1
ATOM 656 O O . THR A 1 98 ? 34.401 73.058 -0.463 1.00 60.39 97 THR A O 1
ATOM 660 N N . HIS A 1 99 ? 35.263 74.560 0.921 1.00 54.83 98 HIS A N 1
ATOM 661 C CA . HIS A 1 99 ? 34.809 73.882 2.118 1.00 56.17 98 HIS A CA 1
ATOM 662 C C . HIS A 1 99 ? 33.299 73.975 2.328 1.00 50.94 98 HIS A C 1
ATOM 663 O O . HIS A 1 99 ? 32.739 73.201 3.076 1.00 59.07 98 HIS A O 1
ATOM 670 N N . LYS A 1 100 ? 32.657 74.945 1.688 1.00 51.96 99 LYS A N 1
ATOM 671 C CA . LYS A 1 100 ? 31.228 75.194 1.851 1.00 54.42 99 LYS A CA 1
ATOM 672 C C . LYS A 1 100 ? 30.427 74.296 0.912 1.00 58.25 99 LYS A C 1
ATOM 673 O O . LYS A 1 100 ? 30.543 74.412 -0.313 1.00 60.75 99 LYS A O 1
ATOM 679 N N . PHE A 1 101 ? 29.608 73.417 1.489 1.00 49.80 100 PHE A N 1
ATOM 680 C CA . PHE A 1 101 ? 28.747 72.494 0.746 1.00 55.22 100 PHE A CA 1
ATOM 681 C C . PHE A 1 101 ? 27.304 72.986 0.838 1.00 62.30 100 PHE A C 1
ATOM 682 O O . PHE A 1 101 ? 26.479 72.438 1.575 1.00 52.91 100 PHE A O 1
ATOM 690 N N . LEU A 1 102 ? 26.999 74.021 0.065 1.00 49.94 101 LEU A N 1
ATOM 691 C CA . LEU A 1 102 ? 25.654 74.587 0.024 1.00 57.35 101 LEU A CA 1
ATOM 692 C C . LEU A 1 102 ? 24.701 73.625 -0.679 1.00 53.63 101 LEU A C 1
ATOM 693 O O . LEU A 1 102 ? 24.939 73.228 -1.826 1.00 54.22 101 LEU A O 1
ATOM 698 N N . TYR A 1 103 ? 23.616 73.259 0.001 1.00 64.14 102 TYR A N 1
ATOM 699 C CA . TYR A 1 103 ? 22.633 72.357 -0.586 1.00 61.69 102 TYR A CA 1
ATOM 700 C C . TYR A 1 103 ? 21.831 73.072 -1.669 1.00 65.50 102 TYR A C 1
ATOM 701 O O . TYR A 1 103 ? 21.513 74.260 -1.546 1.00 57.22 102 TYR A O 1
ATOM 710 N N . TYR A 1 104 ? 21.510 72.342 -2.742 1.00 61.43 103 TYR A N 1
ATOM 711 C CA . TYR A 1 104 ? 20.653 72.855 -3.802 1.00 66.03 103 TYR A CA 1
ATOM 712 C C . TYR A 1 104 ? 19.651 71.784 -4.210 1.00 64.60 103 TYR A C 1
ATOM 713 O O . TYR A 1 104 ? 19.976 70.595 -4.257 1.00 56.24 103 TYR A O 1
ATOM 722 N N . ASP A 1 105 ? 18.433 72.224 -4.503 1.00 50.63 104 ASP A N 1
ATOM 723 C CA . ASP A 1 105 ? 17.335 71.344 -4.884 1.00 50.44 104 ASP A CA 1
ATOM 724 C C . ASP A 1 105 ? 17.331 71.230 -6.401 1.00 59.79 104 ASP A C 1
ATOM 725 O O . ASP A 1 105 ? 17.057 72.206 -7.105 1.00 52.50 104 ASP A O 1
ATOM 730 N N . GLU A 1 106 ? 17.628 70.034 -6.909 1.00 53.04 105 GLU A N 1
ATOM 731 C CA . GLU A 1 106 ? 17.798 69.873 -8.346 1.00 54.84 105 GLU A CA 1
ATOM 732 C C . GLU A 1 106 ? 16.483 70.058 -9.095 1.00 52.58 105 GLU A C 1
ATOM 733 O O . GLU A 1 106 ? 16.493 70.462 -10.263 1.00 58.37 105 GLU A O 1
ATOM 739 N N . LYS A 1 107 ? 15.345 69.788 -8.446 1.00 56.49 106 LYS A N 1
ATOM 740 C CA . LYS A 1 107 ? 14.057 69.976 -9.115 1.00 55.89 106 LYS A CA 1
ATOM 741 C C . LYS A 1 107 ? 13.798 71.442 -9.441 1.00 58.23 106 LYS A C 1
ATOM 742 O O . LYS A 1 107 ? 13.133 71.747 -10.438 1.00 62.29 106 LYS A O 1
ATOM 746 N N . LYS A 1 108 ? 14.290 72.334 -8.593 1.00 50.97 107 LYS A N 1
ATOM 747 C CA . LYS A 1 108 ? 14.066 73.760 -8.748 1.00 52.29 107 LYS A CA 1
ATOM 748 C C . LYS A 1 108 ? 15.044 74.435 -9.680 1.00 58.87 107 LYS A C 1
ATOM 749 O O . LYS A 1 108 ? 14.924 75.610 -9.957 1.00 61.34 107 LYS A O 1
ATOM 755 N N . MET A 1 109 ? 16.001 73.680 -10.188 1.00 59.67 108 MET A N 1
ATOM 756 C CA . MET A 1 109 ? 17.015 74.217 -11.087 1.00 69.99 108 MET A CA 1
ATOM 757 C C . MET A 1 109 ? 16.460 74.767 -12.403 1.00 74.70 108 MET A C 1
ATOM 758 O O . MET A 1 109 ? 17.010 75.691 -12.969 1.00 78.58 108 MET A O 1
ATOM 763 N N . ALA A 1 110 ? 15.367 74.196 -12.889 1.00 84.84 109 ALA A N 1
ATOM 764 C CA . ALA A 1 110 ? 14.721 74.678 -14.098 1.00 85.61 109 ALA A CA 1
ATOM 765 C C . ALA A 1 110 ? 14.250 76.127 -13.939 1.00 86.96 109 ALA A C 1
ATOM 766 O O . ALA A 1 110 ? 14.350 76.913 -14.868 1.00 86.94 109 ALA A O 1
ATOM 768 N N . ASN A 1 111 ? 13.739 76.483 -12.766 1.00 85.26 110 ASN A N 1
ATOM 769 C CA . ASN A 1 111 ? 13.265 77.834 -12.524 1.00 83.60 110 ASN A CA 1
ATOM 770 C C . ASN A 1 111 ? 14.362 78.869 -12.683 1.00 77.42 110 ASN A C 1
ATOM 771 O O . ASN A 1 111 ? 14.119 79.944 -13.190 1.00 80.65 110 ASN A O 1
ATOM 776 N N . PHE A 1 112 ? 15.558 78.582 -12.194 1.00 78.13 111 PHE A N 1
ATOM 777 C CA . PHE A 1 112 ? 16.641 79.543 -12.315 1.00 80.32 111 PHE A CA 1
ATOM 778 C C . PHE A 1 112 ? 17.763 78.963 -13.166 1.00 82.20 111 PHE A C 1
ATOM 779 O O . PHE A 1 112 ? 18.614 78.248 -12.657 1.00 77.69 111 PHE A O 1
ATOM 787 N N . GLN A 1 113 ? 17.824 79.331 -14.439 1.00 90.19 112 GLN A N 1
ATOM 788 C CA . GLN A 1 113 ? 18.868 78.798 -15.307 1.00 98.73 112 GLN A CA 1
ATOM 789 C C . GLN A 1 113 ? 20.235 79.373 -14.954 1.00 102.61 112 GLN A C 1
ATOM 790 O O . GLN A 1 113 ? 21.256 78.703 -15.147 1.00 102.31 112 GLN A O 1
ATOM 793 N N . ASN A 1 114 ? 20.237 80.588 -14.433 1.00 99.91 113 ASN A N 1
ATOM 794 C CA . ASN A 1 114 ? 21.459 81.276 -14.055 1.00 99.12 113 ASN A CA 1
ATOM 795 C C . ASN A 1 114 ? 22.262 80.606 -12.939 1.00 100.45 113 ASN A C 1
ATOM 796 O O . ASN A 1 114 ? 23.483 80.671 -12.931 1.00 106.51 113 ASN A O 1
ATOM 798 N N . PHE A 1 115 ? 21.581 80.006 -11.971 1.00 88.67 114 PHE A N 1
ATOM 799 C CA . PHE A 1 115 ? 22.278 79.381 -10.861 1.00 83.92 114 PHE A CA 1
ATOM 800 C C . PHE A 1 115 ? 23.166 78.220 -11.281 1.00 85.61 114 PHE A C 1
ATOM 801 O O . PHE A 1 115 ? 22.732 77.297 -11.955 1.00 88.70 114 PHE A O 1
ATOM 809 N N . LYS A 1 116 ? 24.414 78.263 -10.850 1.00 84.46 115 LYS A N 1
ATOM 810 C CA . LYS A 1 116 ? 25.341 77.193 -11.147 1.00 82.59 115 LYS A CA 1
ATOM 811 C C . LYS A 1 116 ? 25.887 76.775 -9.809 1.00 81.48 115 LYS A C 1
ATOM 812 O O . LYS A 1 116 ? 26.509 77.567 -9.122 1.00 84.21 115 LYS A O 1
ATOM 814 N N . PRO A 1 117 ? 25.683 75.521 -9.454 1.00 82.95 116 PRO A N 1
ATOM 815 C CA . PRO A 1 117 ? 26.121 75.021 -8.151 1.00 83.90 116 PRO A CA 1
ATOM 816 C C . PRO A 1 117 ? 27.619 74.885 -7.975 1.00 81.84 116 PRO A C 1
ATOM 817 O O . PRO A 1 117 ? 28.325 74.471 -8.879 1.00 82.39 116 PRO A O 1
ATOM 821 N N . ARG A 1 118 ? 28.080 75.242 -6.788 1.00 71.72 117 ARG A N 1
ATOM 822 C CA . ARG A 1 118 ? 29.478 75.128 -6.411 1.00 77.03 117 ARG A CA 1
ATOM 823 C C . ARG A 1 118 ? 29.889 73.667 -6.250 1.00 79.31 117 ARG A C 1
ATOM 824 O O . ARG A 1 118 ? 31.019 73.296 -6.540 1.00 89.60 117 ARG A O 1
ATOM 826 N N . SER A 1 119 ? 28.976 72.851 -5.743 1.00 68.13 118 SER A N 1
ATOM 827 C CA . SER A 1 119 ? 29.255 71.446 -5.518 1.00 75.11 118 SER A CA 1
ATOM 828 C C . SER A 1 119 ? 28.509 70.549 -6.493 1.00 76.23 118 SER A C 1
ATOM 829 O O . SER A 1 119 ? 27.457 70.906 -6.995 1.00 71.18 118 SER A O 1
ATOM 832 N N . ASN A 1 120 ? 29.074 69.380 -6.761 1.00 71.80 119 ASN A N 1
ATOM 833 C CA . ASN A 1 120 ? 28.469 68.434 -7.682 1.00 69.69 119 ASN A CA 1
ATOM 834 C C . ASN A 1 120 ? 28.139 67.109 -7.015 1.00 72.69 119 ASN A C 1
ATOM 835 O O . ASN A 1 120 ? 28.849 66.652 -6.137 1.00 65.07 119 ASN A O 1
ATOM 837 N N . ARG A 1 121 ? 27.038 66.511 -7.435 1.00 70.87 120 ARG A N 1
ATOM 838 C CA . ARG A 1 121 ? 26.590 65.243 -6.875 1.00 65.31 120 ARG A CA 1
ATOM 839 C C . ARG A 1 121 ? 26.955 64.101 -7.815 1.00 60.96 120 ARG A C 1
ATOM 840 O O . ARG A 1 121 ? 26.756 64.200 -9.030 1.00 62.91 120 ARG A O 1
ATOM 848 N N . GLU A 1 122 ? 27.491 63.027 -7.249 1.00 70.40 121 GLU A N 1
ATOM 849 C CA . GLU A 1 122 ? 27.815 61.824 -8.004 1.00 68.77 121 GLU A CA 1
ATOM 850 C C . GLU A 1 122 ? 27.378 60.588 -7.230 1.00 67.11 121 GLU A C 1
ATOM 851 O O . GLU A 1 122 ? 27.575 60.513 -6.032 1.00 67.08 121 GLU A O 1
ATOM 857 N N . GLU A 1 123 ? 26.812 59.608 -7.915 1.00 74.48 122 GLU A N 1
ATOM 858 C CA . GLU A 1 123 ? 26.378 58.385 -7.265 1.00 72.04 122 GLU A CA 1
ATOM 859 C C . GLU A 1 123 ? 27.486 57.368 -7.390 1.00 73.66 122 GLU A C 1
ATOM 860 O O . GLU A 1 123 ? 28.045 57.196 -8.456 1.00 81.05 122 GLU A O 1
ATOM 866 N N . MET A 1 124 ? 27.826 56.712 -6.294 1.00 67.43 123 MET A N 1
ATOM 867 C CA . MET A 1 124 ? 28.888 55.731 -6.327 1.00 73.03 123 MET A CA 1
ATOM 868 C C . MET A 1 124 ? 28.765 54.700 -5.226 1.00 71.96 123 MET A C 1
ATOM 869 O O . MET A 1 124 ? 28.005 54.873 -4.286 1.00 64.77 123 MET A O 1
ATOM 874 N N . LYS A 1 125 ? 29.476 53.594 -5.379 1.00 67.70 124 LYS A N 1
ATOM 875 C CA . LYS A 1 125 ? 29.487 52.589 -4.334 1.00 63.76 124 LYS A CA 1
ATOM 876 C C . LYS A 1 125 ? 30.367 53.061 -3.182 1.00 63.88 124 LYS A C 1
ATOM 877 O O . LYS A 1 125 ? 31.250 53.907 -3.348 1.00 69.69 124 LYS A O 1
ATOM 883 N N . PHE A 1 126 ? 30.107 52.517 -1.992 1.00 63.51 125 PHE A N 1
ATOM 884 C CA . PHE A 1 126 ? 30.816 53.002 -0.813 1.00 60.16 125 PHE A CA 1
ATOM 885 C C . PHE A 1 126 ? 32.321 52.840 -0.970 1.00 67.75 125 PHE A C 1
ATOM 886 O O . PHE A 1 126 ? 33.090 53.700 -0.530 1.00 62.30 125 PHE A O 1
ATOM 894 N N . HIS A 1 127 ? 32.765 51.750 -1.604 1.00 65.08 126 HIS A N 1
ATOM 895 C CA . HIS A 1 127 ? 34.201 51.544 -1.763 1.00 72.74 126 HIS A CA 1
ATOM 896 C C . HIS A 1 127 ? 34.806 52.564 -2.719 1.00 71.80 126 HIS A C 1
ATOM 897 O O . HIS A 1 127 ? 35.976 52.930 -2.565 1.00 71.81 126 HIS A O 1
ATOM 904 N N . GLU A 1 128 ? 34.031 53.051 -3.691 1.00 76.97 127 GLU A N 1
ATOM 905 C CA . GLU A 1 128 ? 34.523 54.116 -4.560 1.00 77.73 127 GLU A CA 1
ATOM 906 C C . GLU A 1 128 ? 34.710 55.411 -3.782 1.00 68.28 127 GLU A C 1
ATOM 907 O O . GLU A 1 128 ? 35.669 56.155 -4.018 1.00 72.01 127 GLU A O 1
ATOM 913 N N . PHE A 1 129 ? 33.800 55.696 -2.851 1.00 70.70 128 PHE A N 1
ATOM 914 C CA . PHE A 1 129 ? 33.936 56.879 -2.009 1.00 63.50 128 PHE A CA 1
ATOM 915 C C . PHE A 1 129 ? 35.206 56.801 -1.171 1.00 66.24 128 PHE A C 1
ATOM 916 O O . PHE A 1 129 ? 35.987 57.757 -1.112 1.00 65.23 128 PHE A O 1
ATOM 924 N N . VAL A 1 130 ? 35.441 55.655 -0.533 1.00 71.82 129 VAL A N 1
ATOM 925 C CA . VAL A 1 130 ? 36.660 55.484 0.252 1.00 76.81 129 VAL A CA 1
ATOM 926 C C . VAL A 1 130 ? 37.885 55.639 -0.640 1.00 77.91 129 VAL A C 1
ATOM 927 O O . VAL A 1 130 ? 38.913 56.187 -0.221 1.00 73.24 129 VAL A O 1
ATOM 931 N N . GLU A 1 131 ? 37.792 55.167 -1.885 1.00 77.10 130 GLU A N 1
ATOM 932 C CA . GLU A 1 131 ? 38.918 55.260 -2.809 1.00 83.65 130 GLU A CA 1
ATOM 933 C C . GLU A 1 131 ? 39.234 56.712 -3.148 1.00 79.71 130 GLU A C 1
ATOM 934 O O . GLU A 1 131 ? 40.402 57.120 -3.142 1.00 78.08 130 GLU A O 1
ATOM 940 N N . LYS A 1 132 ? 38.205 57.507 -3.450 1.00 76.09 131 LYS A N 1
ATOM 941 C CA . LYS A 1 132 ? 38.426 58.920 -3.746 1.00 77.95 131 LYS A CA 1
ATOM 942 C C . LYS A 1 132 ? 39.063 59.638 -2.562 1.00 77.58 131 LYS A C 1
ATOM 943 O O . LYS A 1 132 ? 39.971 60.457 -2.740 1.00 79.96 131 LYS A O 1
ATOM 946 N N . LEU A 1 133 ? 38.600 59.347 -1.344 1.00 77.24 132 LEU A N 1
ATOM 947 C CA . LEU A 1 133 ? 39.220 59.937 -0.161 1.00 78.28 132 LEU A CA 1
ATOM 948 C C . LEU A 1 133 ? 40.704 59.600 -0.099 1.00 82.45 132 LEU A C 1
ATOM 949 O O . LEU A 1 133 ? 41.540 60.465 0.184 1.00 79.54 132 LEU A O 1
ATOM 954 N N . GLN A 1 134 ? 41.025 58.332 -0.309 1.00 80.98 133 GLN A N 1
ATOM 955 C CA . GLN A 1 134 ? 42.413 57.919 -0.265 1.00 83.47 133 GLN A CA 1
ATOM 956 C C . GLN A 1 134 ? 43.198 58.605 -1.357 1.00 87.06 133 GLN A C 1
ATOM 957 O O . GLN A 1 134 ? 44.280 59.116 -1.117 1.00 89.98 133 GLN A O 1
ATOM 960 N N . ASP A 1 135 ? 42.627 58.660 -2.550 1.00 88.62 134 ASP A N 1
ATOM 961 C CA . ASP A 1 135 ? 43.326 59.272 -3.664 1.00 87.13 134 ASP A CA 1
ATOM 962 C C . ASP A 1 135 ? 43.590 60.737 -3.411 1.00 90.73 134 ASP A C 1
ATOM 963 O O . ASP A 1 135 ? 44.679 61.226 -3.666 1.00 95.47 134 ASP A O 1
ATOM 965 N N . ILE A 1 136 ? 42.586 61.444 -2.918 1.00 83.43 135 ILE A N 1
ATOM 966 C CA . ILE A 1 136 ? 42.758 62.854 -2.646 1.00 85.51 135 ILE A CA 1
ATOM 967 C C . ILE A 1 136 ? 43.817 63.054 -1.583 1.00 80.14 135 ILE A C 1
ATOM 968 O O . ILE A 1 136 ? 44.673 63.916 -1.699 1.00 80.50 135 ILE A O 1
ATOM 973 N N . GLN A 1 137 ? 43.761 62.237 -0.548 1.00 83.78 136 GLN A N 1
ATOM 974 C CA . GLN A 1 137 ? 44.722 62.334 0.532 1.00 88.67 136 GLN A CA 1
ATOM 975 C C . GLN A 1 137 ? 46.131 62.018 0.064 1.00 98.52 136 GLN A C 1
ATOM 976 O O . GLN A 1 137 ? 47.082 62.691 0.433 1.00 103.35 136 GLN A O 1
ATOM 978 N N . GLN A 1 138 ? 46.265 60.977 -0.741 1.00 104.08 137 GLN A N 1
ATOM 979 C CA . GLN A 1 138 ? 47.578 60.565 -1.208 1.00 104.01 137 GLN A CA 1
ATOM 980 C C . GLN A 1 138 ? 48.259 61.625 -2.045 1.00 105.09 137 GLN A C 1
ATOM 981 O O . GLN A 1 138 ? 49.444 61.869 -1.894 1.00 111.46 137 GLN A O 1
ATOM 983 N N . ARG A 1 139 ? 47.503 62.271 -2.915 1.00 101.74 138 ARG A N 1
ATOM 984 C CA . ARG A 1 139 ? 48.067 63.282 -3.792 1.00 105.56 138 ARG A CA 1
ATOM 985 C C . ARG A 1 139 ? 48.049 64.679 -3.198 1.00 105.23 138 ARG A C 1
ATOM 986 O O . ARG A 1 139 ? 48.509 65.629 -3.823 1.00 103.63 138 ARG A O 1
ATOM 994 N N . GLY A 1 140 ? 47.505 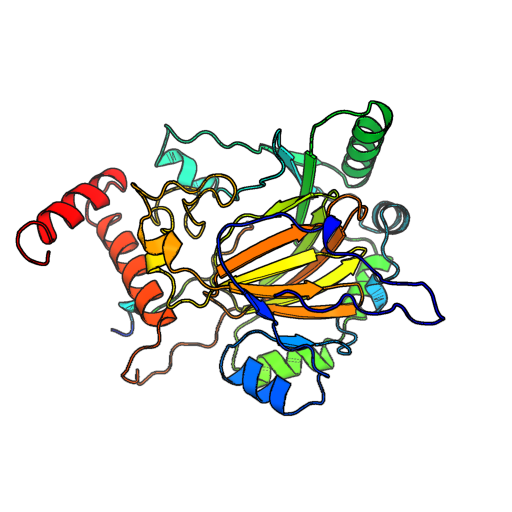64.810 -1.996 1.00 105.09 139 GLY A N 1
ATOM 995 C CA . GLY A 1 140 ? 47.395 66.105 -1.349 1.00 104.30 139 GLY A CA 1
ATOM 996 C C . GLY A 1 140 ? 46.540 67.103 -2.118 1.00 102.06 139 GLY A C 1
ATOM 997 O O . GLY A 1 140 ? 46.821 68.295 -2.120 1.00 102.52 139 GLY A O 1
ATOM 998 N N . GLY A 1 141 ? 45.485 66.604 -2.757 1.00 93.07 140 GLY A N 1
ATOM 999 C CA . GLY A 1 141 ? 44.563 67.409 -3.534 1.00 92.44 140 GLY A CA 1
ATOM 1000 C C . GLY A 1 141 ? 43.680 68.261 -2.652 1.00 87.93 140 GLY A C 1
ATOM 1001 O O . GLY A 1 141 ? 43.505 67.966 -1.477 1.00 80.34 140 GLY A O 1
ATOM 1002 N N . GLU A 1 142 ? 43.141 69.334 -3.211 1.00 99.48 141 GLU A N 1
ATOM 1003 C CA . GLU A 1 142 ? 42.284 70.225 -2.446 1.00 102.31 141 GLU A CA 1
ATOM 1004 C C . GLU A 1 142 ? 40.796 69.912 -2.543 1.00 97.39 141 GLU A C 1
ATOM 1005 O O . GLU A 1 142 ? 39.995 70.536 -1.871 1.00 97.21 141 GLU A O 1
ATOM 1011 N N . GLU A 1 143 ? 40.428 68.933 -3.356 1.00 84.83 142 GLU A N 1
ATOM 1012 C CA . GLU A 1 143 ? 39.025 68.576 -3.513 1.00 80.45 142 GLU A CA 1
ATOM 1013 C C . GLU A 1 143 ? 38.440 68.065 -2.202 1.00 77.99 142 GLU A C 1
ATOM 1014 O O . GLU A 1 143 ? 39.118 67.400 -1.435 1.00 80.45 142 GLU A O 1
ATOM 1020 N N . ARG A 1 144 ? 37.160 68.339 -1.996 1.00 65.48 143 ARG A N 1
ATOM 1021 C CA . ARG A 1 144 ? 36.460 67.923 -0.797 1.00 66.88 143 ARG A CA 1
ATOM 1022 C C . ARG A 1 144 ? 35.227 67.123 -1.147 1.00 64.01 143 ARG A C 1
ATOM 1023 O O . ARG A 1 144 ? 34.559 67.407 -2.123 1.00 63.43 143 ARG A O 1
ATOM 1031 N N . LEU A 1 145 ? 34.942 66.111 -0.341 1.00 56.92 144 LEU A N 1
ATOM 1032 C CA . LEU A 1 145 ? 33.807 65.243 -0.553 1.00 53.05 144 LEU A CA 1
ATOM 1033 C C . LEU A 1 145 ? 32.925 65.140 0.682 1.00 54.11 144 LEU A C 1
ATOM 1034 O O . LEU A 1 145 ? 33.409 65.166 1.794 1.00 46.78 144 LEU A O 1
ATOM 1039 N N . TYR A 1 146 ? 31.622 65.088 0.475 1.00 48.22 145 TYR A N 1
ATOM 1040 C CA . TYR A 1 146 ? 30.694 64.913 1.569 1.00 44.86 145 TYR A CA 1
ATOM 1041 C C . TYR A 1 146 ? 29.704 63.847 1.148 1.00 57.11 145 TYR A C 1
ATOM 1042 O O . TYR A 1 146 ? 29.017 64.007 0.160 1.00 53.87 145 TYR A O 1
ATOM 1051 N N . LEU A 1 147 ? 29.595 62.782 1.921 1.00 56.64 146 LEU A N 1
ATOM 1052 C CA . LEU A 1 147 ? 28.673 61.709 1.598 1.00 50.00 146 LEU A CA 1
ATOM 1053 C C . LEU A 1 147 ? 27.414 61.952 2.387 1.00 44.58 146 LEU A C 1
ATOM 1054 O O . LEU A 1 147 ? 27.468 62.129 3.581 1.00 46.91 146 LEU A O 1
ATOM 1059 N N . GLN A 1 148 ? 26.280 61.932 1.710 1.00 48.45 147 GLN A N 1
ATOM 1060 C CA . GLN A 1 148 ? 24.996 62.240 2.344 1.00 48.56 147 GLN A CA 1
ATOM 1061 C C . GLN A 1 148 ? 23.957 61.311 1.722 1.00 44.22 147 GLN A C 1
ATOM 1062 O O . GLN A 1 148 ? 23.453 61.578 0.628 1.00 56.33 147 GLN A O 1
ATOM 1068 N N . GLN A 1 149 ? 23.642 60.225 2.428 1.00 49.47 148 GLN A N 1
ATOM 1069 C CA . GLN A 1 149 ? 22.800 59.159 1.901 1.00 50.39 148 GLN A CA 1
ATOM 1070 C C . GLN A 1 149 ? 21.845 58.678 2.981 1.00 45.70 148 GLN A C 1
ATOM 1071 O O . GLN A 1 149 ? 22.274 58.350 4.091 1.00 50.33 148 GLN A O 1
ATOM 1077 N N . THR A 1 150 ? 20.557 58.625 2.653 1.00 43.68 149 THR A N 1
ATOM 1078 C CA . THR A 1 150 ? 19.586 58.075 3.586 1.00 54.05 149 THR A CA 1
ATOM 1079 C C . THR A 1 150 ? 19.756 56.565 3.676 1.00 52.60 149 THR A C 1
ATOM 1080 O O . THR A 1 150 ? 19.987 55.886 2.671 1.00 56.20 149 THR A O 1
ATOM 1084 N N . LEU A 1 151 ? 19.666 56.042 4.894 1.00 55.30 150 LEU A N 1
ATOM 1085 C CA . LEU A 1 151 ? 19.764 54.607 5.098 1.00 53.74 150 LEU A CA 1
ATOM 1086 C C . LEU A 1 151 ? 18.546 53.912 4.503 1.00 59.38 150 LEU A C 1
ATOM 1087 O O . LEU A 1 151 ? 17.414 54.381 4.647 1.00 54.08 150 LEU A O 1
ATOM 1092 N N . ASN A 1 152 ? 18.787 52.796 3.816 1.00 56.62 151 ASN A N 1
ATOM 1093 C CA . ASN A 1 152 ? 17.729 52.059 3.144 1.00 54.97 151 ASN A CA 1
ATOM 1094 C C . ASN A 1 152 ? 18.011 50.568 3.277 1.00 64.77 151 ASN A C 1
ATOM 1095 O O . ASN A 1 152 ? 19.034 50.152 3.830 1.00 54.93 151 ASN A O 1
ATOM 1100 N N . ASP A 1 153 ? 17.094 49.752 2.766 1.00 76.04 152 ASP A N 1
ATOM 1101 C CA . ASP A 1 153 ? 17.135 48.318 3.024 1.00 73.70 152 ASP A CA 1
ATOM 1102 C C . ASP A 1 153 ? 18.207 47.587 2.218 1.00 67.62 152 ASP A C 1
ATOM 1103 O O . ASP A 1 153 ? 18.266 46.352 2.277 1.00 66.32 152 ASP A O 1
ATOM 1108 N N . THR A 1 154 ? 19.062 48.299 1.485 1.00 64.26 153 THR A N 1
ATOM 1109 C CA . THR A 1 154 ? 20.168 47.646 0.791 1.00 63.68 153 THR A CA 1
ATOM 1110 C C . THR A 1 154 ? 21.382 47.435 1.688 1.00 67.02 153 THR A C 1
ATOM 1111 O O . THR A 1 154 ? 22.347 46.800 1.252 1.00 66.40 153 THR A O 1
ATOM 1115 N N . VAL A 1 155 ? 21.334 47.923 2.914 1.00 65.83 154 VAL A N 1
ATOM 1116 C CA . VAL A 1 155 ? 22.472 47.789 3.795 1.00 57.12 154 VAL A CA 1
ATOM 1117 C C . VAL A 1 155 ? 22.708 46.345 4.193 1.00 63.52 154 VAL A C 1
ATOM 1118 O O . VAL A 1 155 ? 21.797 45.535 4.200 1.00 64.58 154 VAL A O 1
ATOM 1122 N N . GLY A 1 156 ? 23.947 46.057 4.557 1.00 62.63 155 GLY A N 1
ATOM 1123 C CA . GLY A 1 156 ? 24.375 44.740 4.973 1.00 63.99 155 GLY A CA 1
ATOM 1124 C C . GLY A 1 156 ? 23.787 44.305 6.297 1.00 69.27 155 GLY A C 1
ATOM 1125 O O . GLY A 1 156 ? 23.326 45.110 7.092 1.00 59.40 155 GLY A O 1
ATOM 1126 N N . ARG A 1 157 ? 23.829 43.006 6.551 1.00 58.13 156 ARG A N 1
ATOM 1127 C CA . ARG A 1 157 ? 23.228 42.458 7.755 1.00 56.77 156 ARG A CA 1
ATOM 1128 C C . ARG A 1 157 ? 23.803 43.036 9.037 1.00 59.55 156 ARG A C 1
ATOM 1129 O O . ARG A 1 157 ? 23.069 43.259 9.977 1.00 63.37 156 ARG A O 1
ATOM 1131 N N . LYS A 1 158 ? 25.103 43.262 9.089 1.00 51.14 157 LYS A N 1
ATOM 1132 C CA . LYS A 1 158 ? 25.690 43.820 10.287 1.00 50.93 157 LYS A CA 1
ATOM 1133 C C . LYS A 1 158 ? 25.142 45.224 10.564 1.00 46.92 157 LYS A C 1
ATOM 1134 O O . LYS A 1 158 ? 24.858 45.567 11.700 1.00 52.92 157 LYS A O 1
ATOM 1138 N N . ILE A 1 159 ? 24.984 46.022 9.517 1.00 56.38 158 ILE A N 1
ATOM 1139 C CA . ILE A 1 159 ? 24.412 47.352 9.654 1.00 52.54 158 ILE A CA 1
ATOM 1140 C C . ILE A 1 159 ? 22.967 47.255 10.113 1.00 59.14 158 ILE A C 1
ATOM 1141 O O . ILE A 1 159 ? 22.515 48.063 10.899 1.00 52.86 158 ILE A O 1
ATOM 1146 N N . VAL A 1 160 ? 22.230 46.274 9.606 1.00 55.73 159 VAL A N 1
ATOM 1147 C CA . VAL A 1 160 ? 20.858 46.102 10.030 1.00 53.72 159 VAL A CA 1
ATOM 1148 C C . VAL A 1 160 ? 20.835 45.806 11.522 1.00 48.74 159 VAL A C 1
ATOM 1149 O O . VAL A 1 160 ? 20.032 46.365 12.242 1.00 56.11 159 VAL A O 1
ATOM 1153 N N . MET A 1 161 ? 21.721 44.935 11.990 1.00 46.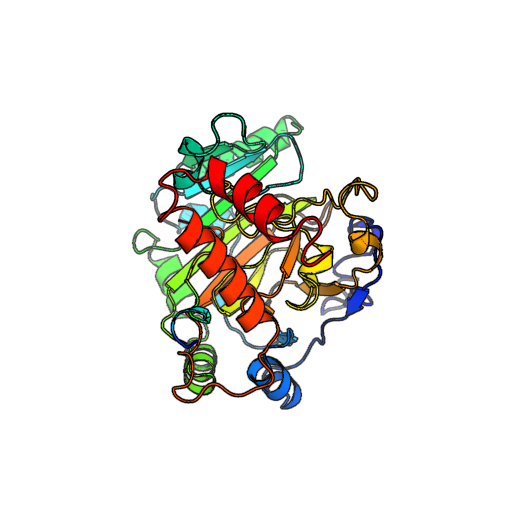71 160 MET A N 1
ATOM 1154 C CA . MET A 1 161 ? 21.814 44.662 13.421 1.00 49.04 160 MET A CA 1
ATOM 1155 C C . MET A 1 161 ? 22.153 45.926 14.205 1.00 44.00 160 MET A C 1
ATOM 1156 O O . MET A 1 161 ? 21.535 46.201 15.241 1.00 49.45 160 MET A O 1
ATOM 1161 N N . ASP A 1 162 ? 23.123 46.712 13.727 1.00 52.69 161 ASP A N 1
ATOM 1162 C CA . ASP A 1 162 ? 23.458 47.964 14.403 1.00 50.92 161 ASP A CA 1
ATOM 1163 C C . ASP A 1 162 ? 22.256 48.899 14.440 1.00 50.96 161 ASP A C 1
ATOM 1164 O O . ASP A 1 162 ? 21.926 49.472 15.485 1.00 47.74 161 ASP A O 1
ATOM 1169 N N . PHE A 1 163 ? 21.608 49.087 13.289 1.00 45.61 162 PHE A N 1
ATOM 1170 C CA . PHE A 1 163 ? 20.437 49.954 13.213 1.00 46.55 162 PHE A CA 1
ATOM 1171 C C . PHE A 1 163 ? 19.356 49.503 14.188 1.00 41.62 162 PHE A C 1
ATOM 1172 O O . PHE A 1 163 ? 18.757 50.328 14.888 1.00 44.44 162 PHE A O 1
ATOM 1180 N N . LEU A 1 164 ? 19.098 48.193 14.254 1.00 41.01 163 LEU A N 1
ATOM 1181 C CA . LEU A 1 164 ? 18.097 47.672 15.175 1.00 52.29 163 LEU A CA 1
ATOM 1182 C C . LEU A 1 164 ? 18.498 47.904 16.623 1.00 44.83 163 LEU A C 1
ATOM 1183 O O . LEU A 1 164 ? 17.633 47.972 17.506 1.00 46.58 163 LEU A O 1
ATOM 1188 N N . GLY A 1 165 ? 19.796 48.009 16.884 1.00 40.89 164 GLY A N 1
ATOM 1189 C CA . GLY A 1 165 ? 20.320 48.259 18.202 1.00 43.79 164 GLY A CA 1
ATOM 1190 C C . GLY A 1 165 ? 20.293 49.701 18.636 1.00 41.68 164 GLY A C 1
ATOM 1191 O O . GLY A 1 165 ? 20.750 50.000 19.738 1.00 43.79 164 GLY A O 1
ATOM 1192 N N . PHE A 1 166 ? 19.796 50.614 17.808 1.00 38.92 165 PHE A N 1
ATOM 1193 C CA . PHE A 1 166 ? 19.608 51.984 18.251 1.00 38.32 165 PHE A CA 1
ATOM 1194 C C . PHE A 1 166 ? 18.572 52.019 19.371 1.00 45.66 165 PHE A C 1
ATOM 1195 O O . PHE A 1 166 ? 17.807 51.068 19.577 1.00 37.50 165 PHE A O 1
ATOM 1203 N N . ASN A 1 167 ? 18.561 53.126 20.117 1.00 40.84 166 ASN A N 1
ATOM 1204 C CA . ASN A 1 167 ? 17.680 53.244 21.284 1.00 42.05 166 ASN A CA 1
ATOM 1205 C C . ASN A 1 167 ? 16.299 53.735 20.851 1.00 46.00 166 ASN A C 1
ATOM 1206 O O . ASN A 1 167 ? 15.876 54.858 21.126 1.00 39.00 166 ASN A O 1
ATOM 1211 N N . TRP A 1 168 ? 15.581 52.836 20.181 1.00 42.81 167 TRP A N 1
ATOM 1212 C CA . TRP A 1 168 ? 14.235 53.152 19.723 1.00 48.21 167 TRP A CA 1
ATOM 1213 C C . TRP A 1 168 ? 13.290 53.359 20.894 1.00 43.36 167 TRP A C 1
ATOM 1214 O O . TRP A 1 168 ? 12.347 54.150 20.794 1.00 48.54 167 TRP A O 1
ATOM 1225 N N . ASN A 1 169 ? 13.533 52.674 22.012 1.00 38.87 168 ASN A N 1
ATOM 1226 C CA . ASN A 1 169 ? 12.704 52.888 23.192 1.00 46.25 168 ASN A CA 1
ATOM 1227 C C . ASN A 1 169 ? 12.681 54.362 23.573 1.00 45.58 168 ASN A C 1
ATOM 1228 O O . ASN A 1 169 ? 11.615 54.937 23.802 1.00 48.34 168 ASN A O 1
ATOM 1233 N N . TRP A 1 170 ? 13.861 54.987 23.652 1.00 40.35 169 TRP A N 1
ATOM 1234 C CA . TRP A 1 170 ? 13.936 56.384 24.080 1.00 40.06 169 TRP A CA 1
ATOM 1235 C C . TRP A 1 170 ? 13.373 57.327 23.026 1.00 44.33 169 TRP A C 1
ATOM 1236 O O . TRP A 1 170 ? 12.628 58.257 23.359 1.00 44.70 169 TRP A O 1
ATOM 1247 N N . ILE A 1 171 ? 13.718 57.120 21.755 1.00 41.68 170 ILE A N 1
ATOM 1248 C CA . ILE A 1 171 ? 13.318 58.100 20.752 1.00 37.81 170 ILE A CA 1
ATOM 1249 C C . ILE A 1 171 ? 11.860 57.911 20.339 1.00 43.60 170 ILE A C 1
ATOM 1250 O O . ILE A 1 171 ? 11.198 58.880 19.944 1.00 42.82 170 ILE A O 1
ATOM 1255 N N . ASN A 1 172 ? 11.334 56.687 20.410 1.00 46.38 171 ASN A N 1
ATOM 1256 C CA . ASN A 1 172 ? 9.906 56.498 20.177 1.00 48.24 171 ASN A CA 1
ATOM 1257 C C . ASN A 1 172 ? 9.071 57.179 21.260 1.00 53.48 171 ASN A C 1
ATOM 1258 O O . ASN A 1 172 ? 7.981 57.685 20.972 1.00 50.95 171 ASN A O 1
ATOM 1263 N N . LYS A 1 173 ? 9.573 57.182 22.483 1.00 47.08 172 LYS A N 1
ATOM 1264 C CA . LYS A 1 173 ? 8.899 57.868 23.562 1.00 51.04 172 LYS A CA 1
ATOM 1265 C C . LYS A 1 173 ? 8.901 59.364 23.286 1.00 46.67 172 LYS A C 1
ATOM 1266 O O . LYS A 1 173 ? 7.926 60.039 23.531 1.00 50.55 172 LYS A O 1
ATOM 1272 N N . GLN A 1 174 ? 10.016 59.876 22.787 1.00 50.09 173 GLN A N 1
ATOM 1273 C CA . GLN A 1 174 ? 10.112 61.289 22.475 1.00 46.50 173 GLN A CA 1
ATOM 1274 C C . GLN A 1 174 ? 9.116 61.630 21.392 1.00 45.41 173 GLN A C 1
ATOM 1275 O O . GLN A 1 174 ? 8.383 62.580 21.508 1.00 48.09 173 GLN A O 1
ATOM 1281 N N . GLN A 1 175 ? 9.032 60.793 20.374 1.00 45.07 174 GLN A N 1
ATOM 1282 C CA . GLN A 1 175 ? 8.116 61.046 19.288 1.00 46.70 174 GLN A CA 1
ATOM 1283 C C . GLN A 1 175 ? 6.697 61.063 19.802 1.00 51.67 174 GLN A C 1
ATOM 1284 O O . GLN A 1 175 ? 5.930 61.934 19.449 1.00 52.58 174 GLN A O 1
ATOM 1290 N N . GLY A 1 176 ? 6.350 60.106 20.647 1.00 49.86 175 GLY A N 1
ATOM 1291 C CA . GLY A 1 176 ? 5.028 60.063 21.224 1.00 53.05 175 GLY A CA 1
ATOM 1292 C C . GLY A 1 176 ? 4.751 61.233 22.139 1.00 52.59 175 GLY A C 1
ATOM 1293 O O . GLY A 1 176 ? 3.694 61.830 22.100 1.00 59.39 175 GLY A O 1
ATOM 1294 N N . LYS A 1 177 ? 5.731 61.580 22.951 1.00 51.78 176 LYS A N 1
ATOM 1295 C CA . LYS A 1 177 ? 5.575 62.669 23.897 1.00 56.73 176 LYS A CA 1
ATOM 1296 C C . LYS A 1 177 ? 5.338 64.014 23.224 1.00 54.31 176 LYS A C 1
ATOM 1297 O O . LYS A 1 177 ? 4.578 64.827 23.716 1.00 55.33 176 LYS A O 1
ATOM 1303 N N . ARG A 1 178 ? 6.014 64.254 22.117 1.00 47.76 177 ARG A N 1
ATOM 1304 C CA . ARG A 1 178 ? 5.866 65.509 21.411 1.00 51.51 177 ARG A CA 1
ATOM 1305 C C . ARG A 1 178 ? 4.754 65.522 20.370 1.00 53.40 177 ARG A C 1
ATOM 1306 O O . ARG A 1 178 ? 4.536 66.539 19.740 1.00 50.75 177 ARG A O 1
ATOM 1314 N N . GLY A 1 179 ? 4.058 64.411 20.176 1.00 56.99 178 GLY A N 1
ATOM 1315 C CA . GLY A 1 179 ? 3.036 64.371 19.148 1.00 50.73 178 GLY A CA 1
ATOM 1316 C C . GLY A 1 179 ? 3.560 64.455 17.734 1.00 59.00 178 GLY A C 1
ATOM 1317 O O . GLY A 1 179 ? 2.789 64.740 16.811 1.00 50.44 178 GLY A O 1
ATOM 1318 N N . TRP A 1 180 ? 4.850 64.209 17.531 1.00 47.75 179 TRP A N 1
ATOM 1319 C CA . TRP A 1 180 ? 5.420 64.310 16.198 1.00 47.08 179 TRP A CA 1
ATOM 1320 C C . TRP A 1 180 ? 4.805 63.278 15.262 1.00 51.14 179 TRP A C 1
ATOM 1321 O O . TRP A 1 180 ? 4.204 62.293 15.686 1.00 49.41 179 TRP A O 1
ATOM 1332 N N . GLY A 1 181 ? 4.983 63.514 13.970 1.00 49.16 180 GLY A N 1
ATOM 1333 C CA . GLY A 1 181 ? 4.627 62.552 12.952 1.00 52.54 180 GLY A CA 1
ATOM 1334 C C . GLY A 1 181 ? 5.674 61.465 12.834 1.00 51.33 180 GLY A C 1
ATOM 1335 O O . GLY A 1 181 ? 6.480 61.235 13.738 1.00 49.94 180 GLY A O 1
ATOM 1336 N N . GLN A 1 182 ? 5.668 60.798 11.688 1.00 56.45 181 GLN A N 1
ATOM 1337 C CA . GLN A 1 182 ? 6.498 59.620 11.504 1.00 60.72 181 GLN A CA 1
ATOM 1338 C C . GLN A 1 182 ? 7.964 59.994 11.337 1.00 49.10 181 GLN A C 1
ATOM 1339 O O . GLN A 1 182 ? 8.303 61.089 10.886 1.00 49.96 181 GLN A O 1
ATOM 1345 N N . LEU A 1 183 ? 8.839 59.059 11.698 1.00 48.72 182 LEU A N 1
ATOM 1346 C CA . LEU A 1 183 ? 10.215 59.125 11.235 1.00 53.80 182 LEU A CA 1
ATOM 1347 C C . LEU A 1 183 ? 10.209 59.044 9.715 1.00 50.86 182 LEU A C 1
ATOM 1348 O O . LEU A 1 183 ? 9.702 58.080 9.145 1.00 48.62 182 LEU A O 1
ATOM 1353 N N . THR A 1 184 ? 10.739 60.068 9.052 1.00 44.17 183 THR A N 1
ATOM 1354 C CA . THR A 1 184 ? 10.744 60.076 7.595 1.00 51.34 183 THR A CA 1
ATOM 1355 C C . THR A 1 184 ? 12.018 59.484 7.015 1.00 53.79 183 THR A C 1
ATOM 1356 O O . THR A 1 184 ? 11.967 58.853 5.953 1.00 50.08 183 THR A O 1
ATOM 1360 N N . SER A 1 185 ? 13.154 59.647 7.684 1.00 51.00 184 SER A N 1
ATOM 1361 C CA . SER A 1 185 ? 14.387 59.079 7.163 1.00 48.54 184 SER A CA 1
ATOM 1362 C C . SER A 1 185 ? 15.504 59.242 8.181 1.00 47.98 184 SER A C 1
ATOM 1363 O O . SER A 1 185 ? 15.402 60.016 9.137 1.00 44.53 184 SER A O 1
ATOM 1366 N N . ASN A 1 186 ? 16.579 58.495 7.948 1.00 43.55 185 ASN A N 1
ATOM 1367 C CA . ASN A 1 186 ? 17.849 58.648 8.648 1.00 43.25 185 ASN A CA 1
ATOM 1368 C C . ASN A 1 186 ? 18.908 58.951 7.604 1.00 43.38 185 ASN A C 1
ATOM 1369 O O . ASN A 1 186 ? 19.165 58.128 6.721 1.00 47.91 185 ASN A O 1
ATOM 1374 N N . LEU A 1 187 ? 19.525 60.115 7.713 1.00 38.59 186 LEU A N 1
ATOM 1375 C CA . LEU A 1 187 ? 20.555 60.542 6.773 1.00 42.90 186 LEU A CA 1
ATOM 1376 C C . LEU A 1 187 ? 21.917 60.179 7.347 1.00 46.99 186 LEU A C 1
ATOM 1377 O O . LEU A 1 187 ? 22.243 60.565 8.474 1.00 42.83 186 LEU A O 1
ATOM 1382 N N . LEU A 1 188 ? 22.700 59.422 6.586 1.00 44.70 187 LEU A N 1
ATOM 1383 C CA . LEU A 1 188 ? 24.083 59.140 6.942 1.00 39.63 187 LEU A CA 1
ATOM 1384 C C . LEU A 1 188 ? 24.970 60.216 6.328 1.00 43.81 187 LEU A C 1
ATOM 1385 O O . LEU A 1 188 ? 24.949 60.421 5.110 1.00 45.97 187 LEU A O 1
ATOM 1390 N N . LEU A 1 189 ? 25.741 60.902 7.170 1.00 43.32 188 LEU A N 1
ATOM 1391 C CA . LEU A 1 189 ? 26.634 61.966 6.730 1.00 44.84 188 LEU A CA 1
ATOM 1392 C C . LEU A 1 189 ? 28.064 61.596 7.087 1.00 41.65 188 LEU A C 1
ATOM 1393 O O . LEU A 1 189 ? 28.380 61.389 8.265 1.00 45.95 188 LEU A O 1
ATOM 1398 N N . ILE A 1 190 ? 28.925 61.521 6.075 1.00 46.88 189 ILE A N 1
ATOM 1399 C CA . ILE A 1 190 ? 30.354 61.298 6.266 1.00 46.67 189 ILE A CA 1
ATOM 1400 C C . ILE A 1 190 ? 31.089 62.422 5.553 1.00 47.61 189 ILE A C 1
ATOM 1401 O O . ILE A 1 190 ? 30.976 62.568 4.329 1.00 51.06 189 ILE A O 1
ATOM 1406 N N . GLY A 1 191 ? 31.845 63.210 6.317 1.00 48.68 190 GLY A N 1
ATOM 1407 C CA . GLY A 1 191 ? 32.496 64.381 5.782 1.00 44.92 190 GLY A CA 1
ATOM 1408 C C . GLY A 1 191 ? 33.986 64.380 6.066 1.00 44.12 190 GLY A C 1
ATOM 1409 O O . GLY A 1 191 ? 34.489 63.654 6.928 1.00 51.16 190 GLY A O 1
ATOM 1410 N N . MET A 1 192 ? 34.688 65.203 5.300 1.00 50.14 191 MET A N 1
ATOM 1411 C CA . MET A 1 192 ? 36.103 65.454 5.519 1.00 49.70 191 MET A CA 1
ATOM 1412 C C . MET A 1 192 ? 36.282 66.598 6.508 1.00 53.28 191 MET A C 1
ATOM 1413 O O . MET A 1 192 ? 35.443 67.495 6.605 1.00 50.52 191 MET A O 1
ATOM 1418 N N . GLU A 1 193 ? 37.383 66.549 7.255 1.00 47.45 192 GLU A N 1
ATOM 1419 C CA . GLU A 1 193 ? 37.698 67.622 8.189 1.00 48.55 192 GLU A CA 1
ATOM 1420 C C . GLU A 1 193 ? 37.617 68.967 7.481 1.00 51.58 192 GLU A C 1
ATOM 1421 O O . GLU A 1 193 ? 38.081 69.121 6.349 1.00 52.67 192 GLU A O 1
ATOM 1427 N N . GLY A 1 194 ? 37.002 69.940 8.149 1.00 52.03 193 GLY A N 1
ATOM 1428 C CA . GLY A 1 194 ? 36.840 71.264 7.593 1.00 50.84 193 GLY A CA 1
ATOM 1429 C C . GLY A 1 194 ? 35.621 71.452 6.710 1.00 53.92 193 GLY A C 1
ATOM 1430 O O . GLY A 1 194 ? 35.328 72.591 6.326 1.00 53.19 193 GLY A O 1
ATOM 1431 N N . ASN A 1 195 ? 34.906 70.381 6.367 1.00 50.74 194 ASN A N 1
ATOM 1432 C CA . ASN A 1 195 ? 33.667 70.528 5.607 1.00 49.60 194 ASN A CA 1
ATOM 1433 C C . ASN A 1 195 ? 32.664 71.378 6.378 1.00 52.37 194 ASN A C 1
ATOM 1434 O O . ASN A 1 195 ? 32.552 71.272 7.604 1.00 45.55 194 ASN A O 1
ATOM 1439 N N . VAL A 1 196 ? 31.911 72.205 5.647 1.00 46.50 195 VAL A N 1
ATOM 1440 C CA . VAL A 1 196 ? 30.896 73.078 6.226 1.00 42.13 195 VAL A CA 1
ATOM 1441 C C . VAL A 1 196 ? 29.588 72.878 5.478 1.00 40.88 195 VAL A C 1
ATOM 1442 O O . VAL A 1 196 ? 29.564 72.910 4.243 1.00 42.84 195 VAL A O 1
ATOM 1446 N N . THR A 1 197 ? 28.501 72.685 6.224 1.00 37.81 196 THR A N 1
ATOM 1447 C CA . THR A 1 197 ? 27.165 72.819 5.663 1.00 36.33 196 THR A CA 1
ATOM 1448 C C . THR A 1 197 ? 26.659 74.203 6.032 1.00 39.21 196 THR A C 1
ATOM 1449 O O . THR A 1 197 ? 26.454 74.473 7.228 1.00 36.58 196 THR A O 1
ATOM 1453 N N . PRO A 1 198 ? 26.462 75.110 5.079 1.00 38.63 197 PRO A N 1
ATOM 1454 C CA . PRO A 1 198 ? 26.109 76.490 5.439 1.00 39.12 197 PRO A CA 1
ATOM 1455 C C . PRO A 1 198 ? 24.738 76.597 6.092 1.00 46.58 197 PRO A C 1
ATOM 1456 O O . PRO A 1 198 ? 23.892 75.713 5.985 1.00 40.99 197 PRO A O 1
ATOM 1460 N N . ALA A 1 199 ? 24.525 77.735 6.749 1.00 36.81 198 ALA A N 1
ATOM 1461 C CA . ALA A 1 199 ? 23.311 77.982 7.519 1.00 38.32 198 ALA A CA 1
ATOM 1462 C C . ALA A 1 199 ? 22.054 77.721 6.694 1.00 36.65 198 ALA A C 1
ATOM 1463 O O . ALA A 1 199 ? 21.922 78.187 5.555 1.00 35.17 198 ALA A O 1
ATOM 1465 N N . HIS A 1 200 ? 21.124 76.979 7.287 1.00 33.84 199 HIS A N 1
ATOM 1466 C CA . HIS A 1 200 ? 19.838 76.686 6.668 1.00 32.35 199 HIS A CA 1
ATOM 1467 C C . HIS A 1 200 ? 18.903 76.189 7.755 1.00 34.86 199 HIS A C 1
ATOM 1468 O O . HIS A 1 200 ? 19.333 75.834 8.853 1.00 36.33 199 HIS A O 1
ATOM 1475 N N . TYR A 1 201 ? 17.620 76.118 7.424 1.00 34.36 200 TYR A N 1
ATOM 1476 C CA . TYR A 1 201 ? 16.663 75.473 8.307 1.00 32.53 200 TYR A CA 1
ATOM 1477 C C . TYR A 1 201 ? 15.973 74.339 7.566 1.00 34.03 200 TYR A C 1
ATOM 1478 O O . TYR A 1 201 ? 15.851 74.354 6.338 1.00 35.63 200 TYR A O 1
ATOM 1487 N N . ASP A 1 202 ? 15.567 73.332 8.328 1.00 38.93 201 ASP A N 1
ATOM 1488 C CA . ASP A 1 202 ? 14.811 72.206 7.816 1.00 35.51 201 ASP A CA 1
ATOM 1489 C C . ASP A 1 202 ? 13.393 72.284 8.375 1.00 37.07 201 ASP A C 1
ATOM 1490 O O . ASP A 1 202 ? 13.160 72.898 9.416 1.00 41.46 201 ASP A O 1
ATOM 1495 N N . GLU A 1 203 ? 12.446 71.672 7.686 1.00 38.39 202 GLU A N 1
ATOM 1496 C CA . GLU A 1 203 ? 11.065 71.700 8.125 1.00 35.23 202 GLU A CA 1
ATOM 1497 C C . GLU A 1 203 ? 10.666 70.589 9.080 1.00 40.70 202 GLU A C 1
ATOM 1498 O O . GLU A 1 203 ? 9.585 70.614 9.629 1.00 56.79 202 GLU A O 1
ATOM 1504 N N . GLN A 1 204 ? 11.549 69.627 9.291 1.00 40.48 203 GLN A N 1
ATOM 1505 C CA . GLN A 1 204 ? 11.271 68.499 10.170 1.00 38.74 203 GLN A CA 1
ATOM 1506 C C . GLN A 1 204 ? 12.056 68.565 11.473 1.00 42.88 203 GLN A C 1
ATOM 1507 O O . GLN A 1 204 ? 13.056 69.250 11.553 1.00 37.41 203 GLN A O 1
ATOM 1513 N N . GLN A 1 205 ? 11.548 67.902 12.503 1.00 39.54 204 GLN A N 1
ATOM 1514 C CA . GLN A 1 205 ? 12.227 67.820 13.785 1.00 38.95 204 GLN A CA 1
ATOM 1515 C C . GLN A 1 205 ? 13.439 66.930 13.600 1.00 44.86 204 GLN A C 1
ATOM 1516 O O . GLN A 1 205 ? 13.379 65.958 12.878 1.00 40.58 204 GLN A O 1
ATOM 1522 N N . ASN A 1 206 ? 14.550 67.276 14.228 1.00 38.97 205 ASN A N 1
ATOM 1523 C CA . ASN A 1 206 ? 15.746 66.488 14.061 1.00 34.85 205 ASN A CA 1
ATOM 1524 C C . ASN A 1 206 ? 16.548 66.122 15.307 1.00 38.08 205 ASN A C 1
ATOM 1525 O O . ASN A 1 206 ? 16.955 66.987 16.061 1.00 34.11 205 ASN A O 1
ATOM 1530 N N . PHE A 1 207 ? 16.735 64.825 15.519 1.00 34.51 206 PHE A N 1
ATOM 1531 C CA . PHE A 1 207 ? 17.690 64.339 16.505 1.00 37.59 206 PHE A CA 1
ATOM 1532 C C . PHE A 1 207 ? 18.966 63.956 15.763 1.00 38.85 206 PHE A C 1
ATOM 1533 O O . PHE A 1 207 ? 18.966 63.031 14.946 1.00 36.74 206 PHE A O 1
ATOM 1541 N N . PHE A 1 208 ? 20.043 64.661 16.070 1.00 34.70 207 PHE A N 1
ATOM 1542 C CA . PHE A 1 208 ? 21.281 64.687 15.292 1.00 35.61 207 PHE A CA 1
ATOM 1543 C C . PHE A 1 208 ? 22.315 63.895 16.092 1.00 35.04 207 PHE A C 1
ATOM 1544 O O . PHE A 1 208 ? 22.821 64.377 17.103 1.00 34.00 207 PHE A O 1
ATOM 1552 N N . ALA A 1 209 ? 22.619 62.672 15.652 1.00 35.57 208 ALA A N 1
ATOM 1553 C CA . ALA A 1 209 ? 23.371 61.707 16.458 1.00 35.80 208 ALA A CA 1
ATOM 1554 C C . ALA A 1 209 ? 24.806 61.597 15.948 1.00 34.90 208 ALA A C 1
ATOM 1555 O O . ALA A 1 209 ? 25.057 60.959 14.919 1.00 39.08 208 ALA A O 1
ATOM 1557 N N . GLN A 1 210 ? 25.745 62.162 16.704 1.00 36.15 209 GLN A N 1
ATOM 1558 C CA . GLN A 1 210 ? 27.145 62.181 16.303 1.00 34.89 209 GLN A CA 1
ATOM 1559 C C . GLN A 1 210 ? 27.821 60.853 16.629 1.00 41.41 209 GLN A C 1
ATOM 1560 O O . GLN A 1 210 ? 27.620 60.286 17.709 1.00 35.99 209 GLN A O 1
ATOM 1566 N N . ILE A 1 211 ? 28.643 60.368 15.692 1.00 41.31 210 ILE A N 1
ATOM 1567 C CA . ILE A 1 211 ? 29.202 59.020 15.743 1.00 41.63 210 ILE A CA 1
ATOM 1568 C C . ILE A 1 211 ? 30.727 59.038 15.771 1.00 45.31 210 ILE A C 1
ATOM 1569 O O . ILE A 1 211 ? 31.349 58.393 16.621 1.00 44.50 210 ILE A O 1
ATOM 1574 N N . LYS A 1 212 ? 31.350 59.763 14.839 1.00 42.57 211 LYS A N 1
ATOM 1575 C CA . LYS A 1 212 ? 32.804 59.823 14.744 1.00 46.33 211 LYS A CA 1
ATOM 1576 C C . LYS A 1 212 ? 33.241 61.257 14.501 1.00 43.77 211 LYS A C 1
ATOM 1577 O O . LYS A 1 212 ? 32.617 61.979 13.718 1.00 45.43 211 LYS A O 1
ATOM 1583 N N . GLY A 1 213 ? 34.323 61.666 15.167 1.00 43.83 212 GLY A N 1
ATOM 1584 C CA . GLY A 1 213 ? 34.808 63.023 14.998 1.00 44.70 212 GLY A CA 1
ATOM 1585 C C . GLY A 1 213 ? 33.897 64.019 15.690 1.00 45.54 212 GLY A C 1
ATOM 1586 O O . GLY A 1 213 ? 32.937 63.668 16.380 1.00 42.48 212 GLY A O 1
ATOM 1587 N N . TYR A 1 214 ? 34.206 65.293 15.464 1.00 43.85 213 TYR A N 1
ATOM 1588 C CA . TYR A 1 214 ? 33.558 66.395 16.158 1.00 44.74 213 TYR A CA 1
ATOM 1589 C C . TYR A 1 214 ? 33.012 67.387 15.149 1.00 46.48 213 TYR A C 1
ATOM 1590 O O . TYR A 1 214 ? 33.654 67.672 14.134 1.00 43.07 213 TYR A O 1
ATOM 1599 N N . LYS A 1 215 ? 31.810 67.889 15.429 1.00 41.04 214 LYS A N 1
ATOM 1600 C CA . LYS A 1 215 ? 31.149 68.875 14.590 1.00 41.68 214 LYS A CA 1
ATOM 1601 C C . LYS A 1 215 ? 30.747 70.065 15.444 1.00 45.28 214 LYS A C 1
ATOM 1602 O O . LYS A 1 215 ? 30.146 69.898 16.511 1.00 41.85 214 LYS A O 1
ATOM 1608 N N . ARG A 1 216 ? 31.094 71.260 14.981 1.00 41.60 215 ARG A N 1
ATOM 1609 C CA . ARG A 1 216 ? 30.608 72.484 15.598 1.00 38.44 215 ARG A CA 1
ATOM 1610 C C . ARG A 1 216 ? 29.264 72.827 14.974 1.00 38.74 215 ARG A C 1
ATOM 1611 O O . ARG A 1 216 ? 29.143 72.893 13.744 1.00 42.70 215 ARG A O 1
ATOM 1619 N N . CYS A 1 217 ? 28.253 73.009 15.820 1.00 37.78 216 CYS A N 1
ATOM 1620 C CA . CYS A 1 217 ? 26.901 73.318 15.376 1.00 34.95 216 CYS A CA 1
ATOM 1621 C C . CYS A 1 217 ? 26.520 74.691 15.904 1.00 33.45 216 CYS A C 1
ATOM 1622 O O . CYS A 1 217 ? 26.509 74.907 17.120 1.00 38.89 216 CYS A O 1
ATOM 1625 N N . ILE A 1 218 ? 26.199 75.605 14.996 1.00 36.90 217 ILE A N 1
ATOM 1626 C CA . ILE A 1 218 ? 25.752 76.946 15.350 1.00 33.91 217 ILE A CA 1
ATOM 1627 C C . ILE A 1 218 ? 24.297 77.062 14.926 1.00 33.08 217 ILE A C 1
ATOM 1628 O O . ILE A 1 218 ? 23.980 76.934 13.737 1.00 35.14 217 ILE A O 1
ATOM 1633 N N . LEU A 1 219 ? 23.421 77.291 15.883 1.00 34.49 218 LEU A N 1
ATOM 1634 C CA . LEU A 1 219 ? 22.005 77.376 15.622 1.00 31.71 218 LEU A CA 1
ATOM 1635 C C . LEU A 1 219 ? 21.458 78.766 15.846 1.00 33.20 218 LEU A C 1
ATOM 1636 O O . LEU A 1 219 ? 21.959 79.497 16.670 1.00 35.92 218 LEU A O 1
ATOM 1641 N N . PHE A 1 220 ? 20.458 79.132 15.063 1.00 34.69 219 PHE A N 1
ATOM 1642 C CA . PHE A 1 220 ? 19.800 80.414 15.201 1.00 36.71 219 PHE A CA 1
ATOM 1643 C C . PHE A 1 220 ? 18.314 80.149 15.262 1.00 37.01 219 PHE A C 1
ATOM 1644 O O . PHE A 1 220 ? 17.800 79.361 14.500 1.00 36.76 219 PHE A O 1
ATOM 1652 N N . PRO A 1 221 ? 17.612 80.841 16.141 1.00 39.90 220 PRO A N 1
ATOM 1653 C CA . PRO A 1 221 ? 16.172 80.652 16.287 1.00 36.30 220 PRO A CA 1
ATOM 1654 C C . PRO A 1 221 ? 15.404 81.169 15.083 1.00 39.41 220 PRO A C 1
ATOM 1655 O O . PRO A 1 221 ? 15.872 82.011 14.345 1.00 35.92 220 PRO A O 1
ATOM 1659 N N . PRO A 1 222 ? 14.195 80.678 14.917 1.00 33.49 221 PRO A N 1
ATOM 1660 C CA . PRO A 1 222 ? 13.380 81.068 13.779 1.00 31.80 221 PRO A CA 1
ATOM 1661 C C . PRO A 1 222 ? 13.142 82.571 13.766 1.00 32.89 221 PRO A C 1
ATOM 1662 O O . PRO A 1 222 ? 12.956 83.107 12.700 1.00 37.47 221 PRO A O 1
ATOM 1666 N N . ASP A 1 223 ? 13.120 83.228 14.918 1.00 38.58 222 ASP A N 1
ATOM 1667 C CA . ASP A 1 223 ? 12.869 84.671 14.934 1.00 41.07 222 ASP A CA 1
ATOM 1668 C C . ASP A 1 223 ? 14.044 85.480 14.415 1.00 47.09 222 ASP A C 1
ATOM 1669 O O . ASP A 1 223 ? 13.948 86.709 14.358 1.00 39.99 222 ASP A O 1
ATOM 1674 N N . GLN A 1 224 ? 15.140 84.844 14.007 1.00 38.72 223 GLN A N 1
ATOM 1675 C CA . GLN A 1 224 ? 16.214 85.549 13.323 1.00 39.92 223 GLN A CA 1
ATOM 1676 C C . GLN A 1 224 ? 16.118 85.420 11.806 1.00 38.86 223 GLN A C 1
ATOM 1677 O O . GLN A 1 224 ? 17.099 85.678 11.100 1.00 32.81 223 GLN A O 1
ATOM 1683 N N . PHE A 1 225 ? 14.934 85.060 11.292 1.00 33.41 224 PHE A N 1
ATOM 1684 C CA . PHE A 1 225 ? 14.688 85.046 9.851 1.00 35.11 224 PHE A CA 1
ATOM 1685 C C . PHE A 1 225 ? 15.176 86.324 9.179 1.00 36.99 224 PHE A C 1
ATOM 1686 O O . PHE A 1 225 ? 15.762 86.288 8.088 1.00 33.93 224 PHE A O 1
ATOM 1694 N N . GLU A 1 226 ? 14.913 87.472 9.797 1.00 34.49 225 GLU A N 1
ATOM 1695 C CA . GLU A 1 226 ? 15.218 88.731 9.125 1.00 41.06 225 GLU A CA 1
ATOM 1696 C C . GLU A 1 226 ? 16.709 89.044 9.113 1.00 41.59 225 GLU A C 1
ATOM 1697 O O . GLU A 1 226 ? 17.127 89.927 8.361 1.00 38.05 225 GLU A O 1
ATOM 1703 N N . CYS A 1 227 ? 17.517 88.288 9.846 1.00 37.63 226 CYS A N 1
ATOM 1704 C CA . CYS A 1 227 ? 18.963 88.468 9.812 1.00 38.40 226 CYS A CA 1
ATOM 1705 C C . CYS A 1 227 ? 19.741 87.467 8.928 1.00 40.60 226 CYS A C 1
ATOM 1706 O O . CYS A 1 227 ? 20.908 87.672 8.672 1.00 37.86 226 CYS A O 1
ATOM 1709 N N . LEU A 1 228 ? 19.080 86.411 8.460 1.00 38.42 227 LEU A N 1
ATOM 1710 C CA . LEU A 1 228 ? 19.701 85.279 7.689 1.00 35.08 227 LEU A CA 1
ATOM 1711 C C . LEU A 1 228 ? 19.303 85.270 6.176 1.00 33.05 227 LEU A C 1
ATOM 1712 O O . LEU A 1 228 ? 19.850 84.515 5.355 1.00 37.22 227 LEU A O 1
ATOM 1717 N N . TYR A 1 229 ? 18.279 86.034 5.811 1.00 33.01 228 TYR A N 1
ATOM 1718 C CA . TYR A 1 229 ? 18.042 86.242 4.388 1.00 31.45 228 TYR A CA 1
ATOM 1719 C C . TYR A 1 229 ? 18.019 84.962 3.543 1.00 36.47 228 TYR A C 1
ATOM 1720 O O . TYR A 1 229 ? 18.827 84.799 2.627 1.00 33.33 228 TYR A O 1
ATOM 1729 N N . PRO A 1 230 ? 17.066 84.063 3.787 1.00 33.19 229 PRO A N 1
ATOM 1730 C CA . PRO A 1 230 ? 16.976 82.866 2.945 1.00 32.19 229 PRO A CA 1
ATOM 1731 C C . PRO A 1 230 ? 16.728 83.212 1.485 1.00 36.43 229 PRO A C 1
ATOM 1732 O O . PRO A 1 230 ? 16.151 84.248 1.153 1.00 36.09 229 PRO A O 1
ATOM 1736 N N . TYR A 1 231 ? 17.165 82.320 0.607 1.00 33.27 230 TYR A N 1
ATOM 1737 C CA . TYR A 1 231 ? 16.847 82.461 -0.800 1.00 33.94 230 TYR A CA 1
ATOM 1738 C C . TYR A 1 231 ? 15.331 82.466 -1.000 1.00 40.68 230 TYR A C 1
ATOM 1739 O O . TYR A 1 231 ? 14.576 82.035 -0.128 1.00 34.31 230 TYR A O 1
ATOM 1748 N N . PRO A 1 232 ? 14.860 82.966 -2.139 1.00 36.20 231 PRO A N 1
ATOM 1749 C CA . PRO A 1 232 ? 13.448 82.776 -2.496 1.00 36.54 231 PRO A CA 1
ATOM 1750 C C . PRO A 1 232 ? 13.057 81.304 -2.479 1.00 44.12 231 PRO A C 1
ATOM 1751 O O . PRO A 1 232 ? 13.863 80.419 -2.772 1.00 37.91 231 PRO A O 1
ATOM 1755 N N . VAL A 1 233 ? 11.807 81.064 -2.104 1.00 36.60 232 VAL A N 1
ATOM 1756 C CA . VAL A 1 233 ? 11.310 79.674 -1.928 1.00 35.98 232 VAL A CA 1
ATOM 1757 C C . VAL A 1 233 ? 11.461 78.834 -3.260 1.00 41.07 232 VAL A C 1
ATOM 1758 O O . VAL A 1 233 ? 11.853 77.655 -3.207 1.00 40.97 232 VAL A O 1
ATOM 1762 N N . HIS A 1 234 ? 11.107 79.410 -4.428 1.00 39.98 233 HIS A N 1
ATOM 1763 C CA . HIS A 1 234 ? 11.327 78.734 -5.779 1.00 39.04 233 HIS A CA 1
ATOM 1764 C C . HIS A 1 234 ? 12.872 78.552 -6.192 1.00 41.30 233 HIS A C 1
ATOM 1765 O O . HIS A 1 234 ? 13.183 77.778 -7.100 1.00 43.05 233 HIS A O 1
ATOM 1772 N N . HIS A 1 235 ? 13.808 79.340 -5.637 1.00 42.69 234 HIS A N 1
ATOM 1773 C CA . HIS A 1 235 ? 15.293 79.158 -5.889 1.00 42.33 234 HIS A CA 1
ATOM 1774 C C . HIS A 1 235 ? 15.761 77.766 -5.406 1.00 43.55 234 HIS A C 1
ATOM 1775 O O . HIS A 1 235 ? 15.266 77.268 -4.421 1.00 39.62 234 HIS A O 1
ATOM 1782 N N . PRO A 1 236 ? 16.691 77.134 -6.117 1.00 43.13 235 PRO A N 1
ATOM 1783 C CA . PRO A 1 236 ? 17.228 75.826 -5.698 1.00 42.36 235 PRO A CA 1
ATOM 1784 C C . PRO A 1 236 ? 17.758 75.795 -4.271 1.00 43.70 235 PRO A C 1
ATOM 1785 O O . PRO A 1 236 ? 17.738 74.733 -3.630 1.00 44.12 235 PRO A O 1
ATOM 1789 N N . CYS A 1 237 ? 18.225 76.928 -3.746 1.00 41.34 236 CYS A N 1
ATOM 1790 C CA . CYS A 1 237 ? 18.759 77.009 -2.392 1.00 37.55 236 CYS A CA 1
ATOM 1791 C C . CYS A 1 237 ? 17.725 77.514 -1.395 1.00 39.24 236 CYS A C 1
ATOM 1792 O O . CYS A 1 237 ? 18.082 78.091 -0.360 1.00 37.42 236 CYS A O 1
ATOM 1795 N N . ASP A 1 238 ? 16.446 77.318 -1.697 1.00 40.17 237 ASP A N 1
ATOM 1796 C CA . ASP A 1 238 ? 15.380 77.487 -0.719 1.00 41.91 237 ASP A CA 1
ATOM 1797 C C . ASP A 1 238 ? 15.797 76.908 0.628 1.00 38.27 237 ASP A C 1
ATOM 1798 O O . ASP A 1 238 ? 16.369 75.819 0.700 1.00 36.76 237 ASP A O 1
ATOM 1803 N N . ARG A 1 239 ? 15.538 77.667 1.691 1.00 34.51 238 ARG A N 1
ATOM 1804 C CA . ARG A 1 239 ? 15.790 77.348 3.093 1.00 35.90 238 ARG A CA 1
ATOM 1805 C C . ARG A 1 239 ? 17.245 77.594 3.505 1.00 34.34 238 ARG A C 1
ATOM 1806 O O . ARG A 1 239 ? 17.548 77.510 4.698 1.00 33.68 238 ARG A O 1
ATOM 1814 N N . GLN A 1 240 ? 18.150 77.908 2.582 1.00 37.85 239 GLN A N 1
ATOM 1815 C CA . GLN A 1 240 ? 19.521 78.238 2.937 1.00 34.85 239 GLN A CA 1
ATOM 1816 C C . GLN A 1 240 ? 19.673 79.754 3.032 1.00 34.00 239 GLN A C 1
ATOM 1817 O O . GLN A 1 240 ? 19.006 80.506 2.319 1.00 37.19 239 GLN A O 1
ATOM 1823 N N . SER A 1 241 ? 20.561 80.193 3.920 1.00 32.57 240 SER A N 1
ATOM 1824 C CA . SER A 1 241 ? 20.901 81.608 4.017 1.00 34.38 240 SER A CA 1
ATOM 1825 C C . SER A 1 241 ? 21.697 82.060 2.799 1.00 36.91 240 SER A C 1
ATOM 1826 O O . SER A 1 241 ? 22.565 81.341 2.303 1.00 36.95 240 SER A O 1
ATOM 1829 N N . GLN A 1 242 ? 21.391 83.266 2.316 1.00 35.37 241 GLN A N 1
ATOM 1830 C CA . GLN A 1 242 ? 22.177 83.894 1.262 1.00 36.91 241 GLN A CA 1
ATOM 1831 C C . GLN A 1 242 ? 23.498 84.468 1.760 1.00 36.85 241 GLN A C 1
ATOM 1832 O O . GLN A 1 242 ? 24.363 84.796 0.937 1.00 40.05 241 GLN A O 1
ATOM 1838 N N . VAL A 1 243 ? 23.664 84.619 3.071 1.00 40.06 242 VAL A N 1
ATOM 1839 C CA . VAL A 1 243 ? 24.824 85.311 3.622 1.00 38.32 242 VAL A CA 1
ATOM 1840 C C . VAL A 1 243 ? 26.025 84.383 3.577 1.00 47.07 242 VAL A C 1
ATOM 1841 O O . VAL A 1 243 ? 25.960 83.258 4.078 1.00 38.03 242 VAL A O 1
ATOM 1845 N N . ASP A 1 244 ? 27.131 84.863 3.013 1.00 45.04 243 ASP A N 1
ATOM 1846 C CA . ASP A 1 244 ? 28.413 84.161 3.083 1.00 43.31 243 ASP A CA 1
ATOM 1847 C C . ASP A 1 244 ? 29.008 84.438 4.457 1.00 41.57 243 ASP A C 1
ATOM 1848 O O . ASP A 1 244 ? 29.516 85.529 4.712 1.00 41.43 243 ASP A O 1
ATOM 1853 N N . PHE A 1 245 ? 28.931 83.457 5.358 1.00 39.66 244 PHE A N 1
ATOM 1854 C CA . PHE A 1 245 ? 29.432 83.651 6.717 1.00 42.76 244 PHE A CA 1
ATOM 1855 C C . PHE A 1 245 ? 30.910 84.025 6.746 1.00 43.67 244 PHE A C 1
ATOM 1856 O O . PHE A 1 245 ? 31.358 84.660 7.711 1.00 43.13 244 PHE A O 1
ATOM 1864 N N . ASP A 1 246 ? 31.676 83.652 5.720 1.00 47.66 245 ASP A N 1
ATOM 1865 C CA . ASP A 1 246 ? 33.096 83.984 5.676 1.00 50.81 245 ASP A CA 1
ATOM 1866 C C . ASP A 1 246 ? 33.362 85.392 5.163 1.00 51.97 245 ASP A C 1
ATOM 1867 O O . ASP A 1 246 ? 34.427 85.945 5.453 1.00 53.57 245 ASP A O 1
ATOM 1872 N N . ASN A 1 247 ? 32.436 85.978 4.399 1.00 49.07 246 ASN A N 1
ATOM 1873 C CA . ASN A 1 247 ? 32.587 87.346 3.891 1.00 51.05 246 ASN A CA 1
ATOM 1874 C C . ASN A 1 247 ? 31.209 87.984 3.789 1.00 54.94 246 ASN A C 1
ATOM 1875 O O . ASN A 1 247 ? 30.654 88.144 2.697 1.00 49.38 246 ASN A O 1
ATOM 1880 N N . PRO A 1 248 ? 30.621 88.356 4.922 1.00 49.87 247 PRO A N 1
ATOM 1881 C CA . PRO A 1 248 ? 29.227 88.824 4.901 1.00 49.06 247 PRO A CA 1
ATOM 1882 C C . PRO A 1 248 ? 29.102 90.186 4.236 1.00 51.28 247 PRO A C 1
ATOM 1883 O O . PRO A 1 248 ? 29.875 91.107 4.508 1.00 49.25 247 PRO A O 1
ATOM 1887 N N . ASP A 1 249 ? 28.119 90.300 3.351 1.00 43.81 248 ASP A N 1
ATOM 1888 C CA . ASP A 1 249 ? 27.852 91.539 2.632 1.00 46.99 248 ASP A CA 1
ATOM 1889 C C . ASP A 1 249 ? 26.821 92.336 3.422 1.00 46.67 248 ASP A C 1
ATOM 1890 O O . ASP A 1 249 ? 25.616 92.127 3.275 1.00 43.26 248 ASP A O 1
ATOM 1895 N N . TYR A 1 250 ? 27.298 93.271 4.246 1.00 46.75 249 TYR A N 1
ATOM 1896 C CA . TYR A 1 250 ? 26.422 94.030 5.132 1.00 50.83 249 TYR A CA 1
ATOM 1897 C C . TYR A 1 250 ? 25.588 95.064 4.395 1.00 55.42 249 TYR A C 1
ATOM 1898 O O . TYR A 1 250 ? 24.626 95.582 4.972 1.00 49.28 249 TYR A O 1
ATOM 1907 N N . GLU A 1 251 ? 25.923 95.373 3.144 1.00 54.66 250 GLU A N 1
ATOM 1908 C CA . GLU A 1 251 ? 25.088 96.275 2.364 1.00 59.74 250 GLU A CA 1
ATOM 1909 C C . GLU A 1 251 ? 23.830 95.573 1.873 1.00 51.67 250 GLU A C 1
ATOM 1910 O O . GLU A 1 251 ? 22.740 96.152 1.904 1.00 49.88 250 GLU A O 1
ATOM 1916 N N . ARG A 1 252 ? 23.956 94.327 1.421 1.00 40.25 251 ARG A N 1
ATOM 1917 C CA . ARG A 1 252 ? 22.782 93.550 1.036 1.00 43.48 251 ARG A CA 1
ATOM 1918 C C . ARG A 1 252 ? 22.068 92.955 2.240 1.00 44.78 251 ARG A C 1
ATOM 1919 O O . ARG A 1 252 ? 20.846 92.779 2.205 1.00 41.36 251 ARG A O 1
ATOM 1927 N N . PHE A 1 253 ? 22.809 92.625 3.295 1.00 42.00 252 PHE A N 1
ATOM 1928 C CA . PHE A 1 253 ? 22.286 91.848 4.418 1.00 42.09 252 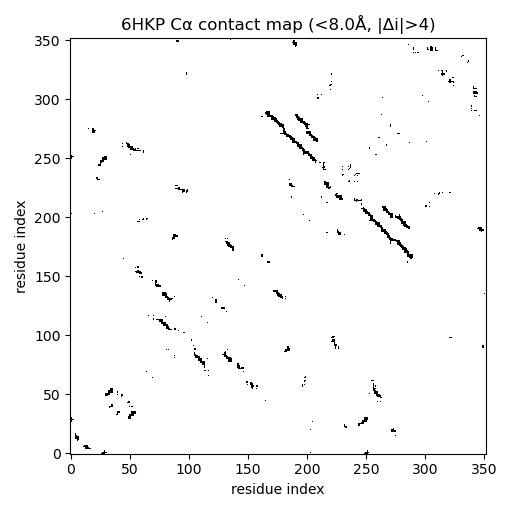PHE A CA 1
ATOM 1929 C C . PHE A 1 253 ? 22.568 92.567 5.730 1.00 37.44 252 PHE A C 1
ATOM 1930 O O . PHE A 1 253 ? 23.221 92.020 6.627 1.00 38.08 252 PHE A O 1
ATOM 1938 N N . PRO A 1 254 ? 22.064 93.793 5.891 1.00 40.64 253 PRO A N 1
ATOM 1939 C CA . PRO A 1 254 ? 22.488 94.602 7.042 1.00 42.52 253 PRO A CA 1
ATOM 1940 C C . PRO A 1 254 ? 22.167 93.986 8.387 1.00 40.83 253 PRO A C 1
ATOM 1941 O O . PRO A 1 254 ? 22.950 94.161 9.329 1.00 39.40 253 PRO A O 1
ATOM 1945 N N . ASN A 1 255 ? 21.050 93.271 8.518 1.00 41.73 254 ASN A N 1
ATOM 1946 C CA . ASN A 1 255 ? 20.675 92.719 9.812 1.00 42.33 254 ASN A CA 1
ATOM 1947 C C . ASN A 1 255 ? 21.469 91.474 10.167 1.00 39.48 254 ASN A C 1
ATOM 1948 O O . ASN A 1 255 ? 21.298 90.937 11.267 1.00 37.17 254 ASN A O 1
ATOM 1953 N N . PHE A 1 256 ? 22.348 91.007 9.285 1.00 39.50 255 PHE A N 1
ATOM 1954 C CA . PHE A 1 256 ? 23.279 89.971 9.708 1.00 38.47 255 PHE A CA 1
ATOM 1955 C C . PHE A 1 256 ? 24.225 90.492 10.779 1.00 39.30 255 PHE A C 1
ATOM 1956 O O . PHE A 1 256 ? 24.856 89.698 11.485 1.00 38.30 255 PHE A O 1
ATOM 1964 N N . GLN A 1 257 ? 24.328 91.814 10.925 1.00 33.97 256 GLN A N 1
ATOM 1965 C CA . GLN A 1 257 ? 25.093 92.385 12.021 1.00 35.74 256 GLN A CA 1
ATOM 1966 C C . GLN A 1 257 ? 24.400 92.226 13.366 1.00 39.70 256 GLN A C 1
ATOM 1967 O O . GLN A 1 257 ? 25.014 92.531 14.393 1.00 41.75 256 GLN A O 1
ATOM 1973 N N . ASN A 1 258 ? 23.156 91.780 13.368 1.00 38.80 257 ASN A N 1
ATOM 1974 C CA . ASN A 1 258 ? 22.431 91.547 14.598 1.00 38.52 257 ASN A CA 1
ATOM 1975 C C . ASN A 1 258 ? 22.251 90.067 14.973 1.00 37.70 257 ASN A C 1
ATOM 1976 O O . ASN A 1 258 ? 21.582 89.775 15.941 1.00 40.31 257 ASN A O 1
ATOM 1981 N N . VAL A 1 259 ? 22.801 89.140 14.200 1.00 36.99 258 VAL A N 1
ATOM 1982 C CA . VAL A 1 259 ? 22.617 87.722 14.517 1.00 37.93 258 VAL A CA 1
ATOM 1983 C C . VAL A 1 259 ? 23.388 87.241 15.716 1.00 46.68 258 VAL A C 1
ATOM 1984 O O . VAL A 1 259 ? 24.519 87.626 15.922 1.00 44.17 258 VAL A O 1
ATOM 1988 N N . VAL A 1 260 ? 22.734 86.417 16.521 1.00 40.72 259 VAL A N 1
ATOM 1989 C CA . VAL A 1 260 ? 23.355 85.797 17.671 1.00 32.38 259 VAL A CA 1
ATOM 1990 C C . VAL A 1 260 ? 23.044 84.288 17.607 1.00 39.88 259 VAL A C 1
ATOM 1991 O O . VAL A 1 260 ? 21.893 83.914 17.587 1.00 41.89 259 VAL A O 1
ATOM 1995 N N . GLY A 1 261 ? 24.068 83.444 17.620 1.00 39.23 260 GLY A N 1
ATOM 1996 C CA . GLY A 1 261 ? 23.918 82.008 17.553 1.00 39.35 260 GLY A CA 1
ATOM 1997 C C . GLY A 1 261 ? 24.014 81.279 18.867 1.00 42.87 260 GLY A C 1
ATOM 1998 O O . GLY A 1 261 ? 24.483 81.802 19.862 1.00 40.74 260 GLY A O 1
ATOM 1999 N N . TYR A 1 262 ? 23.476 80.072 18.842 1.00 41.39 261 TYR A N 1
ATOM 2000 C CA . TYR A 1 262 ? 23.616 79.099 19.912 1.00 44.79 261 TYR A CA 1
ATOM 2001 C C . TYR A 1 262 ? 24.572 78.023 19.416 1.00 36.51 261 TYR A C 1
ATOM 2002 O O . TYR A 1 262 ? 24.325 77.418 18.367 1.00 37.03 261 TYR A O 1
ATOM 2011 N N . GLU A 1 263 ? 25.645 77.773 20.174 1.00 40.74 262 GLU A N 1
ATOM 2012 C CA . GLU A 1 263 ? 26.780 76.993 19.692 1.00 39.09 262 GLU A CA 1
ATOM 2013 C C . GLU A 1 263 ? 27.074 75.790 20.581 1.00 37.58 262 GLU A C 1
ATOM 2014 O O . GLU A 1 263 ? 26.874 75.826 21.802 1.00 39.03 262 GLU A O 1
ATOM 2020 N N . THR A 1 264 ? 27.594 74.738 19.953 1.00 39.27 263 THR A N 1
ATOM 2021 C CA . THR A 1 264 ? 28.085 73.567 20.666 1.00 42.11 263 THR A CA 1
ATOM 2022 C C . THR A 1 264 ? 28.994 72.787 19.728 1.00 40.56 263 THR A C 1
ATOM 2023 O O . THR A 1 264 ? 28.940 72.943 18.505 1.00 43.16 263 THR A O 1
ATOM 2027 N N . VAL A 1 265 ? 29.818 71.926 20.317 1.00 41.96 264 VAL A N 1
ATOM 2028 C CA . VAL A 1 265 ? 30.613 70.955 19.572 1.00 37.61 264 VAL A CA 1
ATOM 2029 C C . VAL A 1 265 ? 30.172 69.569 20.022 1.00 36.82 264 VAL A C 1
ATOM 2030 O O . VAL A 1 265 ? 30.329 69.220 21.195 1.00 37.76 264 VAL A O 1
ATOM 2034 N N . VAL A 1 266 ? 29.606 68.796 19.114 1.00 35.32 265 VAL A N 1
ATOM 2035 C CA . VAL A 1 266 ? 29.143 67.451 19.442 1.00 40.41 265 VAL A CA 1
ATOM 2036 C C . VAL A 1 266 ? 30.216 66.453 19.053 1.00 46.86 265 VAL A C 1
ATOM 2037 O O . VAL A 1 266 ? 30.901 66.620 18.036 1.00 39.56 265 VAL A O 1
ATOM 2041 N N . GLY A 1 267 ? 30.323 65.422 19.869 1.00 40.38 266 GLY A N 1
ATOM 2042 C CA . GLY A 1 267 ? 31.266 64.338 19.710 1.00 38.89 266 GLY A CA 1
ATOM 2043 C C . GLY A 1 267 ? 30.558 62.990 19.729 1.00 38.97 266 GLY A C 1
ATOM 2044 O O . GLY A 1 267 ? 29.346 62.923 19.878 1.00 37.43 266 GLY A O 1
ATOM 2045 N N . PRO A 1 268 ? 31.327 61.915 19.590 1.00 40.83 267 PRO A N 1
ATOM 2046 C CA . PRO A 1 268 ? 30.759 60.566 19.555 1.00 38.02 267 PRO A CA 1
ATOM 2047 C C . PRO A 1 268 ? 29.904 60.309 20.778 1.00 39.13 267 PRO A C 1
ATOM 2048 O O . PRO A 1 268 ? 30.290 60.587 21.889 1.00 41.08 267 PRO A O 1
ATOM 2052 N N . GLY A 1 269 ? 28.735 59.746 20.536 1.00 42.45 268 GLY A N 1
ATOM 2053 C CA . GLY A 1 269 ? 27.734 59.543 21.568 1.00 38.33 268 GLY A CA 1
ATOM 2054 C C . GLY A 1 269 ? 26.805 60.747 21.962 1.00 41.22 268 GLY A C 1
ATOM 2055 O O . GLY A 1 269 ? 25.856 60.532 22.731 1.00 36.92 268 GLY A O 1
ATOM 2056 N N . ASP A 1 270 ? 27.001 61.959 21.393 1.00 41.71 269 ASP A N 1
ATOM 2057 C CA . ASP A 1 270 ? 26.189 63.178 21.696 1.00 43.49 269 ASP A CA 1
ATOM 2058 C C . ASP A 1 270 ? 25.045 63.190 20.699 1.00 39.26 269 ASP A C 1
ATOM 2059 O O . ASP A 1 270 ? 25.183 62.771 19.573 1.00 36.58 269 ASP A O 1
ATOM 2064 N N . VAL A 1 271 ? 23.920 63.674 21.155 1.00 35.35 270 VAL A N 1
ATOM 2065 C CA . VAL A 1 271 ? 22.740 63.839 20.316 1.00 31.86 270 VAL A CA 1
ATOM 2066 C C . VAL A 1 271 ? 22.272 65.281 20.477 1.00 33.95 270 VAL A C 1
ATOM 2067 O O . VAL A 1 271 ? 22.021 65.734 21.601 1.00 35.22 270 VAL A O 1
ATOM 2071 N N . LEU A 1 272 ? 22.167 66.001 19.368 1.00 34.74 271 LEU A N 1
ATOM 2072 C CA . LEU A 1 272 ? 21.723 67.387 19.386 1.00 33.69 271 LEU A CA 1
ATOM 2073 C C . LEU A 1 272 ? 20.294 67.432 18.875 1.00 33.76 271 LEU A C 1
ATOM 2074 O O . LEU A 1 272 ? 20.012 66.946 17.777 1.00 34.14 271 LEU A O 1
ATOM 2079 N N . TYR A 1 273 ? 19.397 68.013 19.665 1.00 37.77 272 TYR A N 1
ATOM 2080 C CA . TYR A 1 273 ? 18.050 68.273 19.181 1.00 34.03 272 TYR A CA 1
ATOM 2081 C C . TYR A 1 273 ? 18.076 69.570 18.384 1.00 33.66 272 TYR A C 1
ATOM 2082 O O . TYR A 1 273 ? 18.342 70.639 18.936 1.00 34.59 272 TYR A O 1
ATOM 2091 N N . ILE A 1 274 ? 17.830 69.471 17.082 1.00 35.17 273 ILE A N 1
ATOM 2092 C CA . ILE A 1 274 ? 17.679 70.644 16.226 1.00 34.07 273 ILE A CA 1
ATOM 2093 C C . ILE A 1 274 ? 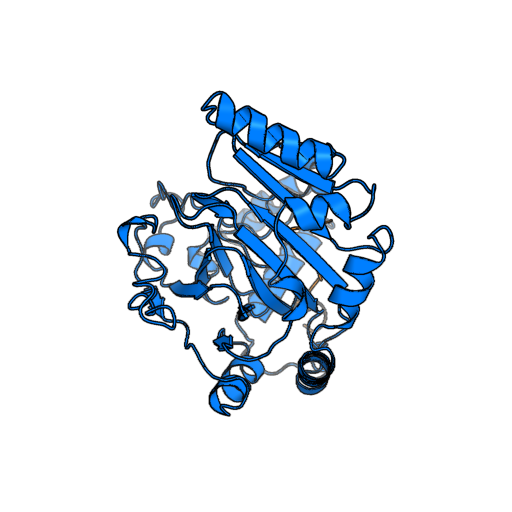16.186 70.812 15.951 1.00 33.84 273 ILE A C 1
ATOM 2094 O O . ILE A 1 274 ? 15.633 70.076 15.122 1.00 34.63 273 ILE A O 1
ATOM 2099 N N . PRO A 1 275 ? 15.524 71.718 16.637 1.00 33.36 274 PRO A N 1
ATOM 2100 C CA . PRO A 1 275 ? 14.084 71.868 16.455 1.00 36.11 274 PRO A CA 1
ATOM 2101 C C . PRO A 1 275 ? 13.750 72.336 15.061 1.00 34.63 274 PRO A C 1
ATOM 2102 O O . PRO A 1 275 ? 14.539 73.012 14.439 1.00 37.19 274 PRO A O 1
ATOM 2106 N N . MET A 1 276 ? 12.570 71.981 14.579 1.00 34.98 275 MET A N 1
ATOM 2107 C CA . MET A 1 276 ? 12.155 72.365 13.243 1.00 39.00 275 MET A CA 1
ATOM 2108 C C . MET A 1 276 ? 12.085 73.879 13.111 1.00 28.47 275 MET A C 1
ATOM 2109 O O . MET A 1 276 ? 11.693 74.569 14.038 1.00 35.48 275 MET A O 1
ATOM 2114 N N . TYR A 1 277 ? 12.556 74.334 11.958 1.00 32.64 276 TYR A N 1
ATOM 2115 C CA . TYR A 1 277 ? 12.639 75.728 11.501 1.00 38.48 276 TYR A CA 1
ATOM 2116 C C . TYR A 1 277 ? 13.816 76.465 12.129 1.00 42.74 276 TYR A C 1
ATOM 2117 O O . TYR A 1 277 ? 14.075 77.600 11.796 1.00 36.85 276 TYR A O 1
ATOM 2126 N N . TRP A 1 278 ? 14.555 75.795 13.004 1.00 36.62 277 TRP A N 1
ATOM 2127 C CA . TRP A 1 278 ? 15.742 76.425 13.567 1.00 36.18 277 TRP A CA 1
ATOM 2128 C C . TRP A 1 278 ? 16.869 76.381 12.548 1.00 37.01 277 TRP A C 1
ATOM 2129 O O . TRP A 1 278 ? 17.152 75.334 11.962 1.00 36.58 277 TRP A O 1
ATOM 2140 N N . TRP A 1 279 ? 17.500 77.526 12.329 1.00 33.69 278 TRP A N 1
ATOM 2141 C CA . TRP A 1 279 ? 18.665 77.591 11.461 1.00 31.90 278 TRP A CA 1
ATOM 2142 C C . TRP A 1 279 ? 19.812 76.820 12.089 1.00 32.11 278 TRP A C 1
ATOM 2143 O O . TRP A 1 279 ? 19.995 76.857 13.307 1.00 31.35 278 TRP A O 1
ATOM 2154 N N . HIS A 1 280 ? 20.613 76.158 11.262 1.00 35.29 279 HIS A N 1
ATOM 2155 C CA . HIS A 1 280 ? 21.830 75.560 11.783 1.00 38.88 279 HIS A CA 1
ATOM 2156 C C . HIS A 1 280 ? 22.936 75.592 10.737 1.00 33.04 279 HIS A C 1
ATOM 2157 O O . HIS A 1 280 ? 22.693 75.404 9.537 1.00 36.61 279 HIS A O 1
ATOM 2164 N N . HIS A 1 281 ? 24.142 75.860 11.232 1.00 36.83 280 HIS A N 1
ATOM 2165 C CA . HIS A 1 281 ? 25.395 75.830 10.497 1.00 37.14 280 HIS A CA 1
ATOM 2166 C C . HIS A 1 281 ? 26.253 74.740 11.126 1.00 36.78 280 HIS A C 1
ATOM 2167 O O . HIS A 1 281 ? 26.449 74.740 12.345 1.00 39.61 280 HIS A O 1
ATOM 2174 N N . ILE A 1 282 ? 26.764 73.819 10.313 1.00 36.82 281 ILE A N 1
ATOM 2175 C CA . ILE A 1 282 ? 27.445 72.630 10.825 1.00 39.94 281 ILE A CA 1
ATOM 2176 C C . ILE A 1 282 ? 28.792 72.499 10.124 1.00 34.61 281 ILE A C 1
ATOM 2177 O O . ILE A 1 282 ? 28.857 72.498 8.890 1.00 44.77 281 ILE A O 1
ATOM 2182 N N . GLU A 1 283 ? 29.868 72.414 10.908 1.00 39.90 282 GLU A N 1
ATOM 2183 C CA . GLU A 1 283 ? 31.211 72.298 10.350 1.00 43.98 282 GLU A CA 1
ATOM 2184 C C . GLU A 1 283 ? 31.991 71.201 11.061 1.00 43.24 282 GLU A C 1
ATOM 2185 O O . GLU A 1 283 ? 32.005 71.133 12.294 1.00 39.10 282 GLU A O 1
ATOM 2191 N N . SER A 1 284 ? 32.642 70.348 10.276 1.00 44.67 283 SER A N 1
ATOM 2192 C CA . SER A 1 284 ? 33.535 69.336 10.819 1.00 44.21 283 SER A CA 1
ATOM 2193 C C . SER A 1 284 ? 34.856 69.999 11.182 1.00 47.52 283 SER A C 1
ATOM 2194 O O . SER A 1 284 ? 35.420 70.748 10.379 1.00 49.98 283 SER A O 1
ATOM 2197 N N . LEU A 1 285 ? 35.336 69.746 12.397 1.00 44.83 284 LEU A N 1
ATOM 2198 C CA . LEU A 1 285 ? 36.445 70.532 12.924 1.00 52.87 284 LEU A CA 1
ATOM 2199 C C . LEU A 1 285 ? 37.669 70.419 12.026 1.00 49.81 284 LEU A C 1
ATOM 2200 O O . LEU A 1 285 ? 37.997 69.343 11.517 1.00 52.10 284 LEU A O 1
ATOM 2205 N N . LEU A 1 286 ? 38.341 71.551 11.832 1.00 54.04 285 LEU A N 1
ATOM 2206 C CA . LEU A 1 286 ? 39.609 71.568 11.119 1.00 54.43 285 LEU A CA 1
ATOM 2207 C C . LEU A 1 286 ? 40.571 70.564 11.736 1.00 53.69 285 LEU A C 1
ATOM 2208 O O . LEU A 1 286 ? 40.703 70.484 12.961 1.00 51.85 285 LEU A O 1
ATOM 2213 N N . ASN A 1 287 ? 41.232 69.786 10.879 1.00 65.79 286 ASN A N 1
ATOM 2214 C CA . ASN A 1 287 ? 42.249 68.819 11.290 1.00 67.36 286 ASN A CA 1
ATOM 2215 C C . ASN A 1 287 ? 41.722 67.807 12.302 1.00 62.07 286 ASN A C 1
ATOM 2216 O O . ASN A 1 287 ? 42.501 67.214 13.052 1.00 57.14 286 ASN A O 1
ATOM 2221 N N . GLY A 1 288 ? 40.412 67.583 12.331 1.00 58.04 287 GLY A N 1
ATOM 2222 C CA . GLY A 1 288 ? 39.813 66.629 13.236 1.00 5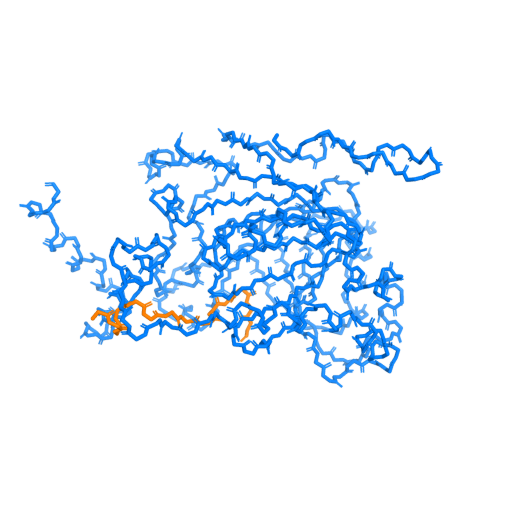3.19 287 GLY A CA 1
ATOM 2223 C C . GLY A 1 288 ? 39.547 65.262 12.649 1.00 58.42 287 GLY A C 1
ATOM 2224 O O . GLY A 1 288 ? 38.949 64.419 13.324 1.00 55.37 287 GLY A O 1
ATOM 2225 N N . GLY A 1 289 ? 39.971 65.012 11.415 1.00 53.89 288 GLY A N 1
ATOM 2226 C CA . GLY A 1 289 ? 39.680 63.756 10.759 1.00 58.65 288 GLY A CA 1
ATOM 2227 C C . GLY A 1 289 ? 38.265 63.738 10.214 1.00 61.55 288 GLY A C 1
ATOM 2228 O O . GLY A 1 289 ? 37.531 64.723 10.271 1.00 53.21 288 GLY A O 1
ATOM 2229 N N . ILE A 1 290 ? 37.873 62.580 9.683 1.00 52.05 289 ILE A N 1
ATOM 2230 C CA . ILE A 1 290 ? 36.542 62.463 9.106 1.00 55.03 289 ILE A CA 1
ATOM 2231 C C . ILE A 1 290 ? 35.504 62.471 10.219 1.00 53.70 289 ILE A C 1
ATOM 2232 O O . ILE A 1 290 ? 35.775 62.088 11.366 1.00 51.35 289 ILE A O 1
ATOM 2237 N N . THR A 1 291 ? 34.298 62.893 9.871 1.00 48.07 290 THR A N 1
ATOM 2238 C CA . THR A 1 291 ? 33.179 62.904 10.794 1.00 45.13 290 THR A CA 1
ATOM 2239 C C . THR A 1 291 ? 32.078 62.002 10.261 1.00 46.47 290 THR A C 1
ATOM 2240 O O . THR A 1 291 ? 31.875 61.890 9.050 1.00 44.82 290 THR A O 1
ATOM 2244 N N . ILE A 1 292 ? 31.366 61.362 11.179 1.00 45.03 291 ILE A N 1
ATOM 2245 C CA . ILE A 1 292 ? 30.226 60.523 10.842 1.00 37.74 291 ILE A CA 1
ATOM 2246 C C . ILE A 1 292 ? 29.068 60.938 11.732 1.00 39.68 291 ILE A C 1
ATOM 2247 O O . ILE A 1 292 ? 29.225 61.057 12.952 1.00 39.85 291 ILE A O 1
ATOM 2252 N N . THR A 1 293 ? 27.915 61.165 11.116 1.00 37.82 292 THR A N 1
ATOM 2253 C CA . THR A 1 293 ? 26.687 61.494 11.813 1.00 35.28 292 THR A CA 1
ATOM 2254 C C . THR A 1 293 ? 25.554 60.699 11.192 1.00 38.96 292 THR A C 1
ATOM 2255 O O . THR A 1 293 ? 25.570 60.404 9.996 1.00 40.06 292 THR A O 1
ATOM 2259 N N . VAL A 1 294 ? 24.563 60.365 12.010 1.00 36.12 293 VAL A N 1
ATOM 2260 C CA . VAL A 1 294 ? 23.271 59.891 11.527 1.00 41.67 293 VAL A CA 1
ATOM 2261 C C . VAL A 1 294 ? 22.206 60.766 12.170 1.00 39.20 293 VAL A C 1
ATOM 2262 O O . VAL A 1 294 ? 22.189 60.922 13.393 1.00 41.07 293 VAL A O 1
ATOM 2266 N N . ASN A 1 295 ? 21.328 61.344 11.360 1.00 39.68 294 ASN A N 1
ATOM 2267 C CA . ASN A 1 295 ? 20.231 62.119 11.916 1.00 41.47 294 ASN A CA 1
ATOM 2268 C C . ASN A 1 295 ? 18.943 61.301 11.881 1.00 39.47 294 ASN A C 1
ATOM 2269 O O . ASN A 1 295 ? 18.875 60.194 11.317 1.00 39.68 294 ASN A O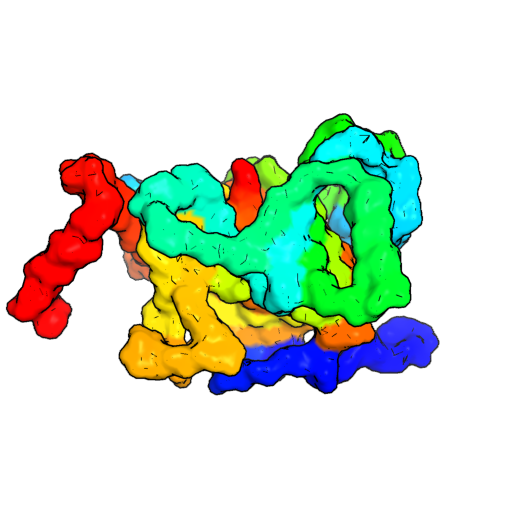 1
ATOM 2274 N N . PHE A 1 296 ? 17.934 61.844 12.563 1.00 38.95 295 PHE A N 1
ATOM 2275 C CA . PHE A 1 296 ? 16.617 61.237 12.718 1.00 39.52 295 PHE A CA 1
ATOM 2276 C C . PHE A 1 296 ? 15.617 62.350 12.448 1.00 38.53 295 PHE A C 1
ATOM 2277 O O . PHE A 1 296 ? 15.444 63.239 13.288 1.00 37.85 295 PHE A O 1
ATOM 2285 N N . TRP A 1 297 ? 14.974 62.317 11.286 1.00 39.79 296 TRP A N 1
ATOM 2286 C CA . TRP A 1 297 ? 14.052 63.369 10.868 1.00 38.63 296 TRP A CA 1
ATOM 2287 C C . TRP A 1 297 ? 12.609 62.922 11.076 1.00 43.23 296 TRP A C 1
ATOM 2288 O O . TRP A 1 297 ? 12.204 61.861 10.592 1.00 38.18 296 TRP A O 1
ATOM 2299 N N . TYR A 1 298 ? 11.842 63.736 11.797 1.00 38.81 297 TYR A N 1
ATOM 2300 C CA . TYR A 1 298 ? 10.437 63.477 12.084 1.00 40.76 297 TYR A CA 1
ATOM 2301 C C . TYR A 1 298 ? 9.580 64.627 11.580 1.00 46.25 297 TYR A C 1
ATOM 2302 O O . TYR A 1 298 ? 9.938 65.795 11.740 1.00 39.11 297 TYR A O 1
ATOM 2311 N N . LYS A 1 299 ? 8.440 64.294 10.986 1.00 46.35 298 LYS A N 1
ATOM 2312 C CA . LYS A 1 299 ? 7.445 65.313 10.681 1.00 52.69 298 LYS A CA 1
ATOM 2313 C C . LYS A 1 299 ? 6.961 65.956 11.974 1.00 45.71 298 LYS A C 1
ATOM 2314 O O . LYS A 1 299 ? 6.765 65.281 12.990 1.00 47.34 298 LYS A O 1
ATOM 2317 N N . GLY A 1 300 ? 6.778 67.272 11.938 1.00 43.23 299 GLY A N 1
ATOM 2318 C CA . GLY A 1 300 ? 6.316 67.980 13.110 1.00 46.97 299 GLY A CA 1
ATOM 2319 C C . GLY A 1 300 ? 4.903 67.590 13.491 1.00 46.13 299 GLY A C 1
ATOM 2320 O O . GLY A 1 300 ? 4.143 67.030 12.702 1.00 45.24 299 GLY A O 1
ATOM 2321 N N . ALA A 1 301 ? 4.553 67.885 14.739 1.00 48.73 300 ALA A N 1
ATOM 2322 C CA . ALA A 1 301 ? 3.208 67.615 15.216 1.00 47.23 300 ALA A CA 1
ATOM 2323 C C . ALA A 1 301 ? 2.192 68.422 14.406 1.00 52.39 300 ALA A C 1
ATOM 2324 O O . ALA A 1 301 ? 2.482 69.543 13.975 1.00 49.50 300 ALA A O 1
ATOM 2326 N N . PRO A 1 302 ? 1.004 67.884 14.219 1.00 58.19 301 PRO A N 1
ATOM 2327 C CA . PRO A 1 302 ? 0.001 68.581 13.421 1.00 61.06 301 PRO A CA 1
ATOM 2328 C C . PRO A 1 302 ? -0.382 69.896 14.051 1.00 60.07 301 PRO A C 1
ATOM 2329 O O . PRO A 1 302 ? -0.366 70.036 15.261 1.00 59.73 301 PRO A O 1
ATOM 2333 N N . THR A 1 303 ? -0.692 70.875 13.217 1.00 67.59 302 THR A N 1
ATOM 2334 C CA . THR A 1 303 ? -1.098 72.168 13.723 1.00 72.49 302 THR A CA 1
ATOM 2335 C C . THR A 1 303 ? -2.380 71.965 14.501 1.00 73.85 302 THR A C 1
ATOM 2336 O O . THR A 1 303 ? -3.285 71.276 14.053 1.00 68.40 302 THR A O 1
ATOM 2340 N N . PRO A 1 304 ? -2.477 72.611 15.650 1.00 77.42 303 PRO A N 1
ATOM 2341 C CA . PRO A 1 304 ? -3.656 72.482 16.504 1.00 82.63 303 PRO A CA 1
ATOM 2342 C C . PRO A 1 304 ? -4.885 73.051 15.824 1.00 87.50 303 PRO A C 1
ATOM 2343 O O . PRO A 1 304 ? -4.787 74.012 15.067 1.00 82.32 303 PRO A O 1
ATOM 2347 N N . LYS A 1 305 ? -6.048 72.483 16.118 1.00 93.15 304 LYS A N 1
ATOM 2348 C CA . LYS A 1 305 ? -7.278 72.933 15.481 1.00 95.99 304 LYS A CA 1
ATOM 2349 C C . LYS A 1 305 ? -7.549 74.396 15.797 1.00 93.70 304 LYS A C 1
ATOM 2350 O O . LYS A 1 305 ? -7.937 75.157 14.919 1.00 88.77 304 LYS A O 1
ATOM 2352 N N . ARG A 1 306 ? -7.327 74.796 17.040 1.00 94.62 305 ARG A N 1
ATOM 2353 C CA . ARG A 1 306 ? -7.511 76.183 17.391 1.00 93.10 305 ARG A CA 1
ATOM 2354 C C . ARG A 1 306 ? -6.139 76.829 17.424 1.00 95.66 305 ARG A C 1
ATOM 2355 O O . ARG A 1 306 ? -5.325 76.522 18.283 1.00 93.04 305 ARG A O 1
ATOM 2357 N N . ILE A 1 307 ? -5.886 77.727 16.480 1.00 105.47 306 ILE A N 1
ATOM 2358 C CA . ILE A 1 307 ? -4.615 78.426 16.429 1.00 96.37 306 ILE A CA 1
ATOM 2359 C C . ILE A 1 307 ? -4.600 79.438 17.547 1.00 85.52 306 ILE A C 1
ATOM 2360 O O . ILE A 1 307 ? -5.579 80.120 17.771 1.00 84.99 306 ILE A O 1
ATOM 2364 N N . GLU A 1 308 ? -3.479 79.561 18.231 1.00 78.39 307 GLU A N 1
ATOM 2365 C CA . GLU A 1 308 ? -3.393 80.482 19.341 1.00 77.03 307 GLU A CA 1
ATOM 2366 C C . GLU A 1 308 ? -2.488 81.648 19.045 1.00 79.03 307 GLU A C 1
ATOM 2367 O O . GLU A 1 308 ? -1.389 81.481 18.546 1.00 82.98 307 GLU A O 1
ATOM 2369 N N . TYR A 1 309 ? -2.964 82.837 19.361 1.00 74.58 308 TYR A N 1
ATOM 2370 C CA . TYR A 1 309 ? -2.198 84.042 19.149 1.00 75.35 308 TYR A CA 1
ATOM 2371 C C . TYR A 1 309 ? -1.692 84.471 20.494 1.00 85.13 308 TYR A C 1
ATOM 2372 O O . TYR A 1 309 ? -2.428 84.433 21.470 1.00 88.02 308 TYR A O 1
ATOM 2381 N N . PRO A 1 310 ? -0.420 84.819 20.584 1.00 91.46 309 PRO A N 1
ATOM 2382 C CA . PRO A 1 310 ? 0.428 85.230 19.462 1.00 86.69 309 PRO A CA 1
ATOM 2383 C C . PRO A 1 310 ? 1.037 84.051 18.707 1.00 78.31 309 PRO A C 1
ATOM 2384 O O . PRO A 1 310 ? 1.336 83.022 19.313 1.00 83.80 309 PRO A O 1
ATOM 2388 N N . LEU A 1 311 ? 1.211 84.203 17.398 1.00 68.99 310 LEU A N 1
ATOM 2389 C CA . LEU A 1 311 ? 1.815 83.148 16.598 1.00 62.64 310 LEU A CA 1
ATOM 2390 C C . LEU A 1 311 ? 3.288 82.979 16.951 1.00 50.12 310 LEU A C 1
ATOM 2391 O O . LEU A 1 311 ? 3.974 83.934 17.324 1.00 62.82 310 LEU A O 1
ATOM 2396 N N . LYS A 1 312 ? 3.775 81.749 16.822 1.00 53.87 311 LYS A N 1
ATOM 2397 C CA . LYS A 1 312 ? 5.197 81.503 16.983 1.00 54.56 311 LYS A CA 1
ATOM 2398 C C . LYS A 1 312 ? 5.956 81.983 15.749 1.00 55.49 311 LYS A C 1
ATOM 2399 O O . LYS A 1 312 ? 5.405 82.107 14.655 1.00 49.31 311 LYS A O 1
ATOM 2403 N N . ALA A 1 313 ? 7.245 82.269 15.941 1.00 48.05 312 ALA A N 1
ATOM 2404 C CA . ALA A 1 313 ? 8.062 82.742 14.832 1.00 45.90 312 ALA A CA 1
ATOM 2405 C C . ALA A 1 313 ? 8.012 81.774 13.658 1.00 39.31 312 ALA A C 1
ATOM 2406 O O . ALA A 1 313 ? 7.902 82.195 12.502 1.00 41.61 312 ALA A O 1
ATOM 2408 N N . HIS A 1 314 ? 8.079 80.464 13.928 1.00 42.63 313 HIS A N 1
ATOM 2409 C CA . HIS A 1 314 ? 8.131 79.513 12.827 1.00 42.11 313 HIS A CA 1
ATOM 2410 C C . HIS A 1 314 ? 6.798 79.413 12.099 1.00 39.41 313 HIS A C 1
ATOM 2411 O O . HIS A 1 314 ? 6.778 79.049 10.917 1.00 45.92 313 HIS A O 1
ATOM 2418 N N . GLN A 1 315 ? 5.692 79.745 12.767 1.00 41.44 314 GLN A N 1
ATOM 2419 C CA . GLN A 1 315 ? 4.414 79.837 12.073 1.00 41.38 314 GLN A CA 1
ATOM 2420 C C . GLN A 1 315 ? 4.402 81.013 11.108 1.00 40.19 314 GLN A C 1
ATOM 2421 O O . GLN A 1 315 ? 3.842 80.919 10.010 1.00 41.79 314 GLN A O 1
ATOM 2427 N N . LYS A 1 316 ? 5.020 82.128 11.493 1.00 42.35 315 LYS A N 1
ATOM 2428 C CA . LYS A 1 316 ? 5.117 83.248 10.571 1.00 40.18 315 LYS A CA 1
ATOM 2429 C C . LYS A 1 316 ? 6.026 82.918 9.392 1.00 37.60 315 LYS A C 1
ATOM 2430 O O . LYS A 1 316 ? 5.770 83.372 8.271 1.00 39.13 315 LYS A O 1
ATOM 2436 N N . VAL A 1 317 ? 7.086 82.134 9.622 1.00 38.74 316 VAL A N 1
ATOM 2437 C CA . VAL A 1 317 ? 7.916 81.673 8.513 1.00 37.83 316 VAL A CA 1
ATOM 2438 C C . VAL A 1 317 ? 7.094 80.806 7.570 1.00 40.55 316 VAL A C 1
ATOM 2439 O O . VAL A 1 317 ? 7.212 80.911 6.342 1.00 36.74 316 VAL A O 1
ATOM 2443 N N . ALA A 1 318 ? 6.247 79.938 8.128 1.00 46.22 317 ALA A N 1
ATOM 2444 C CA . ALA A 1 318 ? 5.388 79.101 7.297 1.00 37.32 317 ALA A CA 1
ATOM 2445 C C . ALA A 1 318 ? 4.424 79.940 6.475 1.00 35.37 317 ALA A C 1
ATOM 2446 O O . ALA A 1 318 ? 4.169 79.632 5.304 1.00 42.16 317 ALA A O 1
ATOM 2448 N N . ILE A 1 319 ? 3.880 81.007 7.061 1.00 40.62 318 ILE A N 1
ATOM 2449 C CA . ILE A 1 319 ? 3.004 81.895 6.303 1.00 36.65 318 ILE A CA 1
ATOM 2450 C C . ILE A 1 319 ? 3.753 82.483 5.111 1.00 39.12 318 ILE A C 1
ATOM 2451 O O . ILE A 1 319 ? 3.255 82.484 3.979 1.00 37.97 318 ILE A O 1
ATOM 2456 N N . MET A 1 320 ? 4.969 82.982 5.343 1.00 38.38 319 MET A N 1
ATOM 2457 C CA . MET A 1 320 ? 5.730 83.592 4.257 1.00 36.99 319 MET A CA 1
ATOM 2458 C C . MET A 1 320 ? 6.021 82.573 3.162 1.00 37.22 319 MET A C 1
ATOM 2459 O O . MET A 1 320 ? 5.831 82.854 1.975 1.00 41.72 319 MET A O 1
ATOM 2464 N N . ARG A 1 321 ? 6.478 81.377 3.541 1.00 38.92 320 ARG A N 1
ATOM 2465 C CA . ARG A 1 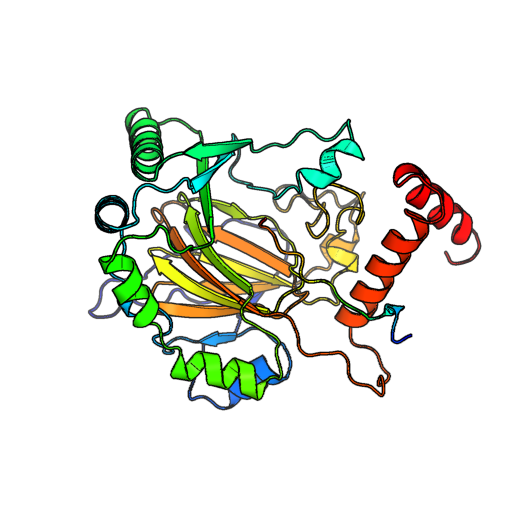321 ? 6.683 80.332 2.546 1.00 38.17 320 ARG A CA 1
ATOM 2466 C C . ARG A 1 321 ? 5.422 80.130 1.721 1.00 39.82 320 ARG A C 1
ATOM 2467 O O . ARG A 1 321 ? 5.465 80.095 0.487 1.00 41.94 320 ARG A O 1
ATOM 2475 N N . ASN A 1 322 ? 4.278 80.014 2.392 1.00 43.15 321 ASN A N 1
ATOM 2476 C CA . ASN A 1 322 ? 3.049 79.703 1.679 1.00 43.51 321 ASN A CA 1
ATOM 2477 C C . ASN A 1 322 ? 2.621 80.850 0.773 1.00 43.58 321 ASN A C 1
ATOM 2478 O O . ASN A 1 322 ? 2.097 80.609 -0.321 1.00 43.76 321 ASN A O 1
ATOM 2483 N N . ILE A 1 323 ? 2.838 82.096 1.195 1.00 37.77 322 ILE A N 1
ATOM 2484 C CA . ILE A 1 323 ? 2.545 83.230 0.313 1.00 37.24 322 ILE A CA 1
ATOM 2485 C C . ILE A 1 323 ? 3.404 83.152 -0.942 1.00 37.46 322 ILE A C 1
ATOM 2486 O O . ILE A 1 323 ? 2.915 83.343 -2.062 1.00 37.95 322 ILE A O 1
ATOM 2491 N N . GLU A 1 324 ? 4.705 82.898 -0.774 1.00 38.81 323 GLU A N 1
ATOM 2492 C CA . GLU A 1 324 ? 5.582 82.807 -1.937 1.00 36.09 323 GLU A CA 1
ATOM 2493 C C . GLU A 1 324 ? 5.143 81.683 -2.867 1.00 37.18 323 GLU A C 1
ATOM 2494 O O . GLU A 1 324 ? 5.135 81.851 -4.090 1.00 39.71 323 GLU A O 1
ATOM 2500 N N . LYS A 1 325 ? 4.762 80.556 -2.280 1.00 42.81 324 LYS A N 1
ATOM 2501 C CA . LYS A 1 325 ? 4.315 79.407 -3.100 1.00 42.52 324 LYS A CA 1
ATOM 2502 C C . LYS A 1 325 ? 2.996 79.755 -3.878 1.00 42.77 324 LYS A C 1
ATOM 2503 O O . LYS A 1 325 ? 2.856 79.500 -5.071 1.00 48.50 324 LYS A O 1
ATOM 2509 N N . MET A 1 326 ? 2.028 80.344 -3.184 1.00 45.88 325 MET A N 1
ATOM 2510 C CA . MET A 1 326 ? 0.768 80.714 -3.832 1.00 49.39 325 MET A CA 1
ATOM 2511 C C . MET A 1 326 ? 0.998 81.695 -4.973 1.00 47.83 325 MET A C 1
ATOM 2512 O O . MET A 1 326 ? 0.399 81.572 -6.048 1.00 48.61 325 MET A O 1
ATOM 2517 N N . LEU A 1 327 ? 1.840 82.703 -4.750 1.00 45.07 326 LEU A N 1
ATOM 2518 C CA . LEU A 1 327 ? 2.055 83.694 -5.798 1.00 47.26 326 LEU A CA 1
ATOM 2519 C C . LEU A 1 327 ? 2.722 83.063 -7.011 1.00 47.35 326 LEU A C 1
ATOM 2520 O O . LEU A 1 327 ? 2.344 83.344 -8.152 1.00 53.32 326 LEU A O 1
ATOM 2525 N N . GLY A 1 328 ? 3.716 82.202 -6.784 1.00 50.20 327 GLY A N 1
ATOM 2526 C CA . GLY A 1 328 ? 4.343 81.509 -7.896 1.00 50.75 327 GLY A CA 1
ATOM 2527 C C . GLY A 1 328 ? 3.339 80.745 -8.733 1.00 50.57 327 GLY A C 1
ATOM 2528 O O . GLY A 1 328 ? 3.387 80.781 -9.965 1.00 55.10 327 GLY A O 1
ATOM 2529 N N A GLU A 1 329 ? 2.409 80.048 -8.081 0.51 52.28 328 GLU A N 1
ATOM 2530 N N B GLU A 1 329 ? 2.410 80.048 -8.079 0.49 52.30 328 GLU A N 1
ATOM 2531 C CA A GLU A 1 329 ? 1.406 79.295 -8.824 0.51 54.76 328 GLU A CA 1
ATOM 2532 C CA B GLU A 1 329 ? 1.403 79.293 -8.815 0.49 54.78 328 GLU A CA 1
ATOM 2533 C C A GLU A 1 329 ? 0.405 80.226 -9.497 0.51 54.93 328 GLU A C 1
ATOM 2534 C C B GLU A 1 329 ? 0.402 80.221 -9.492 0.49 54.96 328 GLU A C 1
ATOM 2535 O O A GLU A 1 329 ? 0.031 80.008 -10.655 0.51 54.93 328 GLU A O 1
ATOM 2536 O O B GLU A 1 329 ? 0.027 79.998 -10.649 0.49 54.90 328 GLU A O 1
ATOM 2541 N N . ALA A 1 330 ? -0.030 81.275 -8.798 1.00 54.81 329 ALA A N 1
ATOM 2542 C CA . ALA A 1 330 ? -1.038 82.171 -9.361 1.00 56.89 329 ALA A CA 1
ATOM 2543 C C . ALA A 1 330 ? -0.487 82.961 -10.541 1.00 51.32 329 ALA A C 1
ATOM 2544 O O . ALA A 1 330 ? -1.156 83.104 -11.570 1.00 53.64 329 ALA A O 1
ATOM 2546 N N . LEU A 1 331 ? 0.723 83.502 -10.407 1.00 51.60 330 LEU A N 1
ATOM 2547 C CA . LEU A 1 331 ? 1.295 84.286 -11.493 1.00 55.32 330 LEU A CA 1
ATOM 2548 C C . LEU A 1 331 ? 1.709 83.422 -12.675 1.00 57.47 330 LEU A C 1
ATOM 2549 O O . LEU A 1 331 ? 1.901 83.951 -13.776 1.00 59.32 330 LEU A O 1
ATOM 2554 N N . GLY A 1 332 ? 1.836 82.111 -12.478 1.00 59.02 331 GLY A N 1
ATOM 2555 C CA . GLY A 1 332 ? 2.258 81.220 -13.534 1.00 60.71 331 GLY A CA 1
ATOM 2556 C C . GLY A 1 332 ? 3.744 81.218 -13.805 1.00 61.36 331 GLY A C 1
ATOM 2557 O O . GLY A 1 332 ? 4.187 80.518 -14.724 1.00 64.27 331 GLY A O 1
ATOM 2558 N N . ASN A 1 333 ? 4.528 81.967 -13.038 1.00 62.39 332 ASN A N 1
ATOM 2559 C CA . ASN A 1 333 ? 5.969 82.029 -13.235 1.00 61.53 332 ASN A CA 1
ATOM 2560 C C . ASN A 1 333 ? 6.642 82.448 -11.933 1.00 63.82 332 ASN A C 1
ATOM 2561 O O . ASN A 1 333 ? 6.332 83.519 -11.397 1.00 53.26 332 ASN A O 1
ATOM 2566 N N . PRO A 1 334 ? 7.551 81.632 -11.436 1.00 53.35 333 PRO A N 1
ATOM 2567 C CA . PRO A 1 334 ? 8.264 81.954 -10.203 1.00 52.73 333 PRO A CA 1
ATOM 2568 C C . PRO A 1 334 ? 9.087 83.302 -10.327 1.00 49.75 333 PRO A C 1
ATOM 2569 O O . PRO A 1 334 ? 9.171 84.066 -9.365 1.00 56.01 333 PRO A O 1
ATOM 2573 N N . GLN A 1 335 ? 9.546 83.622 -11.522 1.00 55.22 334 GLN A N 1
ATOM 2574 C CA . GLN A 1 335 ? 10.354 84.856 -11.696 1.00 55.04 334 GLN A CA 1
ATOM 2575 C C . GLN A 1 335 ? 9.528 86.129 -11.335 1.00 55.67 334 GLN A C 1
ATOM 2576 O O . GLN A 1 335 ? 10.040 87.125 -10.827 1.00 54.72 334 GLN A O 1
ATOM 2582 N N . GLU A 1 336 ? 8.263 86.124 -11.719 1.00 52.14 335 GLU A N 1
ATOM 2583 C CA . GLU A 1 336 ? 7.308 87.257 -11.373 1.00 52.27 335 GLU A CA 1
ATOM 2584 C C . GLU A 1 336 ? 6.975 87.479 -9.833 1.00 46.82 335 GLU A C 1
ATOM 2585 O O . GLU A 1 336 ? 6.417 88.520 -9.469 1.00 44.75 335 GLU A O 1
ATOM 2591 N N . VAL A 1 337 ? 7.228 86.514 -8.940 1.00 43.32 336 VAL A N 1
ATOM 2592 C CA . VAL A 1 337 ? 6.894 86.729 -7.502 1.00 46.54 336 VAL A CA 1
ATOM 2593 C C . VAL A 1 337 ? 7.614 87.995 -6.913 1.00 46.15 336 VAL A C 1
ATOM 2594 O O . VAL A 1 337 ? 7.022 88.780 -6.162 1.00 43.90 336 VAL A O 1
ATOM 2598 N N . GLY A 1 338 ? 8.893 88.203 -7.227 1.00 40.84 337 GLY A N 1
ATOM 2599 C CA . GLY A 1 338 ? 9.605 89.338 -6.664 1.00 40.51 337 GLY A CA 1
ATOM 2600 C C . GLY A 1 338 ? 9.040 90.715 -7.070 1.00 38.21 337 GLY A C 1
ATOM 2601 O O . GLY A 1 338 ? 8.733 91.590 -6.256 1.00 38.34 337 GLY A O 1
ATOM 2602 N N . PRO A 1 339 ? 8.826 90.891 -8.366 1.00 41.43 338 PRO A N 1
ATOM 2603 C CA . PRO A 1 339 ? 8.224 92.147 -8.849 1.00 39.18 338 PRO A CA 1
ATOM 2604 C C . PRO A 1 339 ? 6.856 92.443 -8.255 1.00 44.43 338 PRO A C 1
ATOM 2605 O O . PRO A 1 339 ? 6.571 93.599 -7.910 1.00 40.14 338 PRO A O 1
ATOM 2609 N N . LEU A 1 340 ? 5.991 91.438 -8.125 1.00 42.99 339 LEU A N 1
ATOM 2610 C CA . LEU A 1 340 ? 4.674 91.705 -7.557 1.00 43.15 339 LEU A CA 1
ATOM 2611 C C . LEU A 1 340 ? 4.773 92.067 -6.082 1.00 42.91 339 LEU A C 1
ATOM 2612 O O . LEU A 1 340 ? 4.069 92.967 -5.613 1.00 38.76 339 LEU A O 1
ATOM 2617 N N . LEU A 1 341 ? 5.644 91.389 -5.333 1.00 39.66 340 LEU A N 1
ATOM 2618 C CA . LEU A 1 341 ? 5.792 91.720 -3.919 1.00 36.36 340 LEU A CA 1
ATOM 2619 C C . LEU A 1 341 ? 6.294 93.150 -3.736 1.00 36.33 340 LEU A C 1
ATOM 2620 O O . LEU A 1 341 ? 5.818 93.868 -2.850 1.00 37.95 340 LEU A O 1
ATOM 2625 N N . ASN A 1 342 ? 7.255 93.582 -4.562 1.00 35.48 341 ASN A N 1
ATOM 2626 C CA . ASN A 1 342 ? 7.755 94.953 -4.464 1.00 37.89 341 ASN A CA 1
ATOM 2627 C C . ASN A 1 342 ? 6.658 95.955 -4.805 1.00 37.09 341 ASN A C 1
ATOM 2628 O O . ASN A 1 342 ? 6.486 96.968 -4.118 1.00 44.93 341 ASN A O 1
ATOM 2633 N N . THR A 1 343 ? 5.908 95.682 -5.874 1.00 37.04 342 THR A N 1
ATOM 2634 C CA . THR A 1 343 ? 4.788 96.544 -6.239 1.00 39.15 342 THR A CA 1
ATOM 2635 C C . THR A 1 343 ? 3.825 96.694 -5.072 1.00 36.71 342 THR A C 1
ATOM 2636 O O . THR A 1 343 ? 3.297 97.781 -4.819 1.00 40.54 342 THR A O 1
ATOM 2640 N N . MET A 1 344 ? 3.592 95.602 -4.344 1.00 38.59 343 MET A N 1
ATOM 2641 C CA . MET A 1 344 ? 2.652 95.618 -3.230 1.00 37.00 343 MET A CA 1
ATOM 2642 C C . MET A 1 344 ? 3.148 96.486 -2.074 1.00 38.98 343 MET A C 1
ATOM 2643 O O . MET A 1 344 ? 2.336 97.130 -1.401 1.00 41.02 343 MET A O 1
ATOM 2648 N N . ILE A 1 345 ? 4.462 96.546 -1.831 1.00 38.03 344 ILE A N 1
ATOM 2649 C CA . ILE A 1 345 ? 4.935 97.222 -0.623 1.00 34.90 344 ILE A CA 1
ATOM 2650 C C . ILE A 1 345 ? 5.437 98.637 -0.887 1.00 35.59 344 ILE A C 1
ATOM 2651 O O . ILE A 1 345 ? 5.271 99.518 -0.035 1.00 39.35 344 ILE A O 1
ATOM 2656 N N . LYS A 1 346 ? 6.091 98.861 -2.014 1.00 37.38 345 LYS A N 1
ATOM 2657 C CA . LYS A 1 346 ? 6.715 100.154 -2.192 1.00 39.02 345 LYS A CA 1
ATOM 2658 C C . LYS A 1 346 ? 5.737 101.282 -2.066 1.00 42.74 345 LYS A C 1
ATOM 2659 O O . LYS A 1 346 ? 4.743 101.340 -2.751 1.00 40.15 345 LYS A O 1
ATOM 2664 N N . GLY A 1 347 ? 6.085 102.219 -1.209 1.00 41.45 346 GLY A N 1
ATOM 2665 C CA . GLY A 1 347 ? 5.234 103.367 -0.976 1.00 36.06 346 GLY A CA 1
ATOM 2666 C C . GLY A 1 347 ? 3.913 103.046 -0.319 1.00 36.26 346 GLY A C 1
ATOM 2667 O O . GLY A 1 347 ? 3.059 103.934 -0.213 1.00 41.21 346 GLY A O 1
ATOM 2668 N N A ARG A 1 348 ? 3.704 101.805 0.115 0.06 35.37 347 ARG A N 1
ATOM 2669 N N B ARG A 1 348 ? 3.718 101.809 0.129 0.94 38.08 347 ARG A N 1
ATOM 2670 C CA A ARG A 1 348 ? 2.462 101.403 0.767 0.06 36.49 347 ARG A CA 1
ATOM 2671 C CA B ARG A 1 348 ? 2.470 101.383 0.753 0.94 40.02 347 ARG A CA 1
ATOM 2672 C C A ARG A 1 348 ? 2.682 100.779 2.134 0.06 36.16 347 ARG A C 1
ATOM 2673 C C B ARG A 1 348 ? 2.677 100.769 2.124 0.94 39.20 347 ARG A C 1
ATOM 2674 O O A ARG A 1 348 ? 1.909 101.045 3.056 0.06 36.20 347 ARG A O 1
ATOM 2675 O O B ARG A 1 348 ? 1.890 101.029 3.033 0.94 39.46 347 ARG A O 1
ATOM 2690 N N . TYR A 1 349 ? 3.716 99.949 2.290 1.00 35.85 348 TYR A N 1
ATOM 2691 C CA . TYR A 1 349 ? 4.032 99.337 3.567 1.00 35.46 348 TYR A CA 1
ATOM 2692 C C . TYR A 1 349 ? 5.474 99.564 4.008 1.00 35.19 348 TYR A C 1
ATOM 2693 O O . TYR A 1 349 ? 5.878 99.005 5.034 1.00 42.12 348 TYR A O 1
ATOM 2702 N N . ASN A 1 350 ? 6.259 100.348 3.272 1.00 46.76 349 ASN A N 1
ATOM 2703 C CA . ASN A 1 350 ? 7.630 100.629 3.685 1.00 49.12 349 ASN A CA 1
ATOM 2704 C C . ASN A 1 350 ? 7.905 102.127 3.834 1.00 57.52 349 ASN A C 1
ATOM 2705 O O . ASN A 1 350 ? 7.038 102.958 3.572 1.00 67.53 349 ASN A O 1
ATOM 2710 N N . VAL B 2 6 ? -6.065 80.899 7.534 1.00 99.53 975 VAL S N 1
ATOM 2711 C CA . VAL B 2 6 ? -5.171 80.903 8.685 1.00 108.04 975 VAL S CA 1
ATOM 2712 C C . VAL B 2 6 ? -4.537 79.527 8.846 1.00 114.87 975 VAL S C 1
ATOM 2713 O O . VAL B 2 6 ? -3.322 79.379 8.722 1.00 108.24 975 VAL S O 1
ATOM 2717 N N . LYS B 2 7 ? -5.366 78.519 9.131 1.00 115.78 976 LYS S N 1
ATOM 2718 C CA . LYS B 2 7 ? -4.864 77.150 9.198 1.00 109.64 976 LYS S CA 1
ATOM 2719 C C . LYS B 2 7 ? -4.216 76.737 7.885 1.00 109.68 976 LYS S C 1
ATOM 2720 O O . LYS B 2 7 ? -3.290 75.917 7.878 1.00 108.44 976 LYS S O 1
ATOM 2722 N N . PHE B 2 8 ? -4.727 77.256 6.779 1.00 96.45 977 PHE S N 1
ATOM 2723 C CA . PHE B 2 8 ? -4.118 76.956 5.508 1.00 91.89 977 PHE S CA 1
ATOM 2724 C C . PHE B 2 8 ? -2.721 77.560 5.407 1.00 84.24 977 PHE S C 1
ATOM 2725 O O . PHE B 2 8 ? -1.783 76.910 4.977 1.00 83.07 977 PHE S O 1
ATOM 2733 N N . LEU B 2 9 ? -2.606 78.815 5.827 1.00 83.66 978 LEU S N 1
ATOM 2734 C CA . LEU B 2 9 ? -1.354 79.573 5.771 1.00 82.70 978 LEU S CA 1
ATOM 2735 C C . LEU B 2 9 ? -0.210 79.105 6.655 1.00 81.82 978 LEU S C 1
ATOM 2736 O O . LEU B 2 9 ? 0.940 79.130 6.246 1.00 80.88 978 LEU S O 1
ATOM 2741 N N . VAL B 2 10 ? -0.539 78.664 7.860 1.00 92.54 979 VAL S N 1
ATOM 2742 C CA . VAL B 2 10 ? 0.462 78.218 8.821 1.00 94.74 979 VAL S CA 1
ATOM 2743 C C . VAL B 2 10 ? 0.937 76.785 8.626 1.00 93.32 979 VAL S C 1
ATOM 2744 O O . VAL B 2 10 ? 1.798 76.321 9.358 1.00 93.22 979 VAL S O 1
ATOM 2748 N N . GLN B 2 11 ? 0.402 76.112 7.618 1.00 81.90 980 GLN S N 1
ATOM 2749 C CA . GLN B 2 11 ? 0.776 74.740 7.330 1.00 81.90 980 GLN S CA 1
ATOM 2750 C C . GLN B 2 11 ? 2.241 74.644 6.930 1.00 81.02 980 GLN S C 1
ATOM 2751 O O . GLN B 2 11 ? 2.755 75.493 6.222 1.00 80.34 980 GLN S O 1
ATOM 2753 N N . PHE B 2 12 ? 2.892 73.573 7.364 1.00 90.46 981 PHE S N 1
ATOM 2754 C CA . PHE B 2 12 ? 4.306 73.364 7.089 1.00 90.63 981 PHE S CA 1
ATOM 2755 C C . PHE B 2 12 ? 4.573 72.093 6.304 1.00 83.21 981 PHE S C 1
ATOM 2756 O O . PHE B 2 12 ? 3.836 71.126 6.395 1.00 81.58 981 PHE S O 1
ATOM 2764 N N . GLY B 2 13 ? 5.629 72.132 5.508 1.00 80.35 982 GLY S N 1
ATOM 2765 C CA . GLY B 2 13 ? 6.058 71.017 4.692 1.00 81.86 982 GLY S CA 1
ATOM 2766 C C . GLY B 2 13 ? 7.024 70.102 5.413 1.00 83.40 982 GLY S C 1
ATOM 2767 O O . GLY B 2 13 ? 7.173 70.186 6.619 1.00 81.56 982 GLY S O 1
ATOM 2768 N N . VAL B 2 14 ? 7.611 69.170 4.675 1.00 81.86 983 VAL S N 1
ATOM 2769 C CA . VAL B 2 14 ? 8.596 68.241 5.209 1.00 82.31 983 VAL S CA 1
ATOM 2770 C C . VAL B 2 14 ? 9.949 68.351 4.500 1.00 82.44 983 VAL S C 1
ATOM 2771 O O . VAL B 2 14 ? 10.714 67.408 4.491 1.00 83.38 983 VAL S O 1
ATOM 2775 N N . ASN B 2 15 ? 10.251 69.497 3.908 1.00 81.69 984 ASN S N 1
ATOM 2776 C CA . ASN B 2 15 ? 11.499 69.628 3.102 1.00 82.02 984 ASN S CA 1
ATOM 2777 C C . ASN B 2 15 ? 12.725 69.730 3.990 1.00 81.84 984 ASN S C 1
ATOM 2778 O O . ASN B 2 15 ? 12.759 70.460 4.973 1.00 80.65 984 ASN S O 1
ATOM 2783 N N . VAL B 2 16 ? 13.722 68.948 3.615 1.00 83.33 985 VAL S N 1
ATOM 2784 C CA . VAL B 2 16 ? 15.021 68.938 4.278 1.00 82.58 985 VAL S CA 1
ATOM 2785 C C . VAL B 2 16 ? 16.100 68.885 3.201 1.00 83.62 985 VAL S C 1
ATOM 2786 O O . VAL B 2 16 ? 15.819 68.693 2.017 1.00 84.51 985 VAL S O 1
ATOM 2790 N N . ASN B 2 17 ? 17.353 69.055 3.628 1.00 83.70 986 ASN S N 1
ATOM 2791 C CA . ASN B 2 17 ? 18.486 68.988 2.711 1.00 84.95 986 ASN S CA 1
ATOM 2792 C C . ASN B 2 17 ? 18.760 67.549 2.285 1.00 86.75 986 ASN S C 1
ATOM 2793 O O . ASN B 2 17 ? 19.823 66.996 2.586 1.00 87.68 986 ASN S O 1
ATOM 2798 N N . ALA B 2 18 ? 17.807 66.938 1.586 1.00 87.42 987 ALA S N 1
ATOM 2799 C CA . ALA B 2 18 ? 17.972 65.592 1.051 1.00 89.42 987 ALA S CA 1
ATOM 2800 C C . ALA B 2 18 ? 16.820 65.324 0.092 1.00 93.41 987 ALA S C 1
ATOM 2801 O O . ALA B 2 18 ? 15.850 66.084 0.028 1.00 93.97 987 ALA S O 1
ATOM 2803 N N . ALA B 2 19 ? 16.940 64.231 -0.655 1.00 114.90 988 ALA S N 1
ATOM 2804 C CA . ALA B 2 19 ? 15.899 63.838 -1.596 1.00 113.81 988 ALA S CA 1
ATOM 2805 C C . ALA B 2 19 ? 14.700 63.250 -0.858 1.00 110.05 988 ALA S C 1
ATOM 2806 O O . ALA B 2 19 ? 13.572 63.295 -1.350 1.00 108.79 988 ALA S O 1
#

Nearest PDB structures (foldseek):
  2xum-assembly1_A  TM=1.002E+00  e=9.669E-78  Homo sapiens
  3d8c-assembly1_A  TM=1.001E+00  e=1.814E-77  Homo sapiens
  4b7e-assembly1_A  TM=1.001E+00  e=1.197E-76  Homo sapiens
  5jwp-assembly1_A  TM=1.001E+00  e=1.109E-74  Homo sapiens
  4jaa-assembly1_A  TM=1.001E+00  e=3.152E-75  Homo sapiens

Solvent-accessible surface area: 16405 Å² total; per-residue (Å²): 52,19,39,97,40,59,136,44,94,69,106,143,23,82,29,18,63,82,89,29,28,45,96,42,67,22,80,11,168,71,5,56,111,24,35,59,85,22,107,150,0,45,108,32,2,106,83,50,66,5,0,0,1,52,64,3,91,2,4,141,20,0,68,113,5,54,34,144,42,0,73,135,22,1,30,105,14,73,8,18,2,33,29,4,105,43,36,54,10,42,34,16,32,77,143,38,59,86,49,42,122,102,40,84,48,71,5,63,103,106,73,14,61,4,74,69,2,21,95,48,20,76,46,6,78,96,148,55,28,150,68,51,5,4,0,29,26,42,34,64,141,74,26,19,81,78,1,59,133,9,57,113,40,8,43,52,106,14,0,79,107,0,42,57,106,36,39,22,26,124,54,50,31,8,7,0,16,0,1,35,68,1,1,3,15,18,0,6,5,6,2,8,4,5,0,6,0,0,3,74,11,57,2,21,0,0,0,0,16,13,92,25,40,107,12,0,48,21,49,68,7,32,18,1,0,6,7,0,6,53,9,57,15,66,115,27,58,83,167,157,10,63,66,3,114,90,2,67,1,81,3,2,12,0,4,63,21,14,2,0,0,3,2,9,4,20,3,5,3,13,2,2,2,50,129,32,33,39,2,0,0,0,4,0,7,1,26,7,38,108,46,81,114,85,31,74,145,126,33,81,35,34,20,117,6,3,43,72,8,20,64,37,74,97,32,6,107,87,53,66,56,38,92,82,13,33,83,62,59,74,102,71,65,113,76,153,169,131,106,66,135,47,4,49,54,24,75,59,16,14,22,153

Secondary structure (DSSP, 8-state):
---SPPBPTTT--BS--GGGSPP-SS-EEEPPEE-TT-HHHHHHHHTT--EEES---TTGGGGG--HHHHHHHS-S-EEEEEEESSSB-----GGGGGT-TT---SEEEEEEEHHHHHHHHHHHHHHT---EEEEEEE--TTS-HHHHHHHHTS-HHHHHHHHHHHT---EEE-EEEEE-TT-EEEEEE-SSEEEEEEEES-EEEEEE-GGGHHHH-BPPTTSTTTTBB-S-TTS--TTT-GGGGG--EEEEEE-TT-EEEE-TT-EEEEEEPTTS--EEEEEEEEPPPPPPSS--SSPPHHHHHHHHHHHHHHHHHHHS-GGGHHHHHHHHHTTTT-/-TTTT------S--

Radius of gyration: 20.52 Å; Cα contacts (8 Å, |Δi|>4): 716; chains: 2; bounding box: 56×61×49 Å

GO terms:
  GO:0005829 cytosol (C, TAS)
  GO:0005515 protein binding (F, IPI)
  GO:0000122 negative regulation of transcription by RNA polymerase II (P, IDA)
  GO:0061629 RNA polymerase II-specific DNA-binding transcription factor binding (F, IPI)
  GO:0005654 nucleoplasm (C, IDA)
  GO:0005829 cytosol (C, IDA)
  GO:0062101 peptidyl-aspartic acid 3-dioxygenase activity (F, IDA)
  GO:0008198 ferrous iron binding (F, IDA)
  GO:0048471 perinuclear region of cytoplasm (C, IDA)
  GO:0005634 nucleus (C, IDA)
  GO:0005737 cytoplasm (C, IDA)
  GO:0003714 transcription corepressor activity (F, IDA)
  GO:0031406 carboxylic acid binding (F, IDA)
  GO:0008270 zinc ion binding (F, IDA)
  GO:0045746 negative regulation of Notch signaling pathway (P, IDA)
  GO:0036139 peptidyl-histidine dioxygenase activity (F, IDA)
  GO:0036140 [protein]-asparagine 3-dioxygenase activity (F, IDA)
  GO:0042803 protein homodimerization activity (F, IDA)
  GO:0045663 positive regulation of myoblast differentiation (P, IMP)
  GO:0036140 [protein]-asparagine 3-dioxygenase activity (F, IMP)

InterPro domains:
  IPR003347 JmjC domain [PS51184] (142-312)
  IPR003347 JmjC domain [SM00558] (144-311)
  IPR014710 RmlC-like jelly roll fold [G3DSA:2.60.120.10] (1-303)
  IPR027452 Hypoxia-inducible factor 1-alpha inhibitor, domain II [G3DSA:1.10.287.1010] (306-349)
  IPR041667 Cupin-like domain 8 [PF13621] (53-299)

Foldseek 3Di:
DQDQFDQDPPRPGGLDDPVQDDDFDAAEAAAEEDAPPDVVVVVCVLVLHKHKHQAQQQQVLLLPDDLVVCLVWFAFFKWKKKKALDLEDQAFAPVLCVQPVPDDDRIDIDIGGSVVVVVVVVVCVVVVHRMWMKIKGWRDPRTGPSVVVSNVPGPCVVVVVVCVVQQFADFPTKIKIKTWAFHKHAKFFAQWKKWKAWRAAKKKKKKFALLCCLQQPADQCSGRSGRGGPADRVDGDCVVRVSVSVTYIHIHMDHHSMIMTNGGSIIMMMHGTHPGGMIIMMMTTIHHHDADPDHDPPDDSVVVVVVVSVVLVVCCVVVVGSVCSVVVVCVVCVVNPD/DVVVPDDDDDDPDD

B-factor: mean 56.83, std 19.81, range [28.47, 171.06]

Organism: Homo sapiens (NCBI:txid9606)

Sequence (352 aa):
GSGEPREEAGALGPAWDESQLRSYSFPTRPIPRLSQSDPRAEELIENEEPVVLTDTNLVYPALKWDLEYLQENIGNGDFSVYSASTHKFLYYDEKKMANFQNFKPRSNREEMKFHEFVEKLQDIQQRGGEERLYLQQTLNDTVGRKIVMDFLGFNWNWINKQQGKRGWGQLTSNLLLIGMEGNVTPAHYDEQQNFFAQIKGYKRCILFPPDQFECLYPYPVHHPCDRQSQVDFDNPDYERFPNFQNVVGYETVVGPGDVLYIPMYWWHHIESLLNGGITITVNFWYKGAPTPKRIEYPLKAHQKVAIMRNIEKMLGEEALGNPQEVGPLLNTMIKGRRYNVKFLVQFGVNVNAA

CATH classification: 2.60.120.10 (+1 more: 1.10.287.1010)